Protein AF-A0A7H8NSQ1-F1 (afdb_monomer_lite)

pLDDT: mean 92.57, std 6.81, range [60.94, 98.75]

Structure (mmCIF, N/CA/C/O backbone):
data_AF-A0A7H8NSQ1-F1
#
_entry.id   AF-A0A7H8NSQ1-F1
#
loop_
_atom_site.group_PDB
_atom_site.id
_atom_site.type_symbol
_atom_site.label_atom_id
_atom_site.label_alt_id
_atom_site.label_comp_id
_atom_site.label_asym_id
_atom_site.label_entity_id
_atom_site.label_seq_id
_atom_site.pdbx_PDB_ins_code
_atom_site.Cartn_x
_atom_site.Cartn_y
_atom_site.Cartn_z
_atom_site.occupancy
_atom_site.B_iso_or_equiv
_atom_site.auth_seq_id
_atom_site.auth_comp_id
_atom_site.auth_asym_id
_atom_site.auth_atom_id
_atom_site.pdbx_PDB_model_num
ATOM 1 N N . MET A 1 1 ? 2.752 11.483 -9.327 1.00 84.69 1 MET A N 1
ATOM 2 C CA . MET A 1 1 ? 3.554 11.025 -10.481 1.00 84.69 1 MET A CA 1
ATOM 3 C C . MET A 1 1 ? 4.958 10.730 -9.983 1.00 84.69 1 MET A C 1
ATOM 5 O O . MET A 1 1 ? 5.323 11.263 -8.938 1.00 84.69 1 MET A O 1
ATOM 9 N N . LEU A 1 2 ? 5.707 9.867 -10.664 1.00 90.62 2 LEU A N 1
ATOM 10 C CA . LEU A 1 2 ? 7.106 9.587 -10.337 1.00 90.62 2 LEU A CA 1
ATOM 11 C C . LEU A 1 2 ? 8.001 10.311 -11.344 1.00 90.62 2 LEU A C 1
ATOM 13 O O . LEU A 1 2 ? 7.671 10.345 -12.525 1.00 90.62 2 LEU A O 1
ATOM 17 N N . ALA A 1 3 ? 9.097 10.896 -10.867 1.00 91.38 3 ALA A N 1
ATOM 18 C CA . ALA A 1 3 ? 10.137 11.473 -11.708 1.00 91.38 3 ALA A CA 1
ATOM 19 C C . ALA A 1 3 ? 11.453 10.739 -11.442 1.00 91.38 3 ALA A C 1
ATOM 21 O O . ALA A 1 3 ? 11.858 10.594 -10.285 1.00 91.38 3 ALA A O 1
ATOM 22 N N . VAL A 1 4 ? 12.105 10.282 -12.511 1.00 89.88 4 VAL A N 1
ATOM 23 C CA . VAL A 1 4 ? 13.457 9.723 -12.449 1.00 89.88 4 VAL A CA 1
ATOM 24 C C . VAL A 1 4 ? 14.415 10.786 -12.953 1.00 89.88 4 VAL A C 1
ATOM 26 O O . VAL A 1 4 ? 14.301 11.210 -14.098 1.00 89.88 4 VAL A O 1
ATOM 29 N N . ILE A 1 5 ? 15.329 11.229 -12.097 1.00 87.19 5 ILE A N 1
ATOM 30 C CA . ILE A 1 5 ? 16.271 12.304 -12.423 1.00 87.19 5 ILE A CA 1
ATOM 31 C C . ILE A 1 5 ? 17.716 11.821 -12.311 1.00 87.19 5 ILE A C 1
ATOM 33 O O . ILE A 1 5 ? 18.033 10.921 -11.524 1.00 87.19 5 ILE A O 1
ATOM 37 N N . GLY A 1 6 ? 18.597 12.429 -13.106 1.00 78.06 6 GLY A N 1
ATOM 38 C CA . GLY A 1 6 ? 20.040 12.345 -12.891 1.00 78.06 6 GLY A CA 1
ATOM 39 C C . GLY A 1 6 ? 20.462 13.183 -11.680 1.00 78.06 6 GLY A C 1
ATOM 40 O O . GLY A 1 6 ? 19.751 14.101 -11.277 1.00 78.06 6 GLY A O 1
ATOM 41 N N . GLU A 1 7 ? 21.638 12.903 -11.114 1.00 65.44 7 GLU A N 1
ATOM 42 C CA . GLU A 1 7 ? 22.126 13.539 -9.872 1.00 65.44 7 GLU A CA 1
ATOM 43 C C . GLU A 1 7 ? 22.221 15.077 -9.933 1.00 65.44 7 GLU A C 1
ATOM 45 O O . GLU A 1 7 ? 22.213 15.745 -8.898 1.00 65.44 7 GLU A O 1
ATOM 50 N N . ASN A 1 8 ? 22.260 15.650 -11.140 1.00 65.06 8 ASN A N 1
ATOM 51 C CA . ASN A 1 8 ? 22.426 17.085 -11.368 1.00 65.06 8 ASN A CA 1
ATOM 52 C C . ASN A 1 8 ? 21.135 17.827 -11.758 1.00 65.06 8 ASN A C 1
ATOM 54 O O . ASN A 1 8 ? 21.182 19.043 -11.939 1.00 65.06 8 ASN A O 1
ATOM 58 N N . ASP A 1 9 ? 19.991 17.146 -11.876 1.00 67.88 9 ASP A N 1
ATOM 59 C CA . ASP A 1 9 ? 18.758 17.759 -12.383 1.00 67.88 9 ASP A CA 1
ATOM 60 C C . ASP A 1 9 ? 17.817 18.170 -11.237 1.00 67.88 9 ASP A C 1
ATOM 62 O O . ASP A 1 9 ? 17.078 17.362 -10.680 1.00 67.88 9 ASP A O 1
ATOM 66 N N . ARG A 1 10 ? 17.886 19.441 -10.820 1.00 64.31 10 ARG A N 1
ATOM 67 C CA . ARG A 1 10 ? 17.192 19.950 -9.614 1.00 64.31 10 ARG A CA 1
ATOM 68 C C . ARG A 1 10 ? 15.884 20.691 -9.893 1.00 64.31 10 ARG A C 1
ATOM 70 O O . ARG A 1 10 ? 15.298 21.260 -8.977 1.00 64.31 10 ARG A O 1
ATOM 77 N N . ASN A 1 11 ? 15.415 20.699 -11.137 1.00 74.62 11 ASN A N 1
ATOM 78 C CA . ASN A 1 11 ? 14.276 21.531 -11.540 1.00 74.62 11 ASN A CA 1
ATOM 79 C C . ASN A 1 11 ? 12.899 20.881 -11.304 1.00 74.62 11 ASN A C 1
ATOM 81 O O . ASN A 1 11 ? 11.876 21.464 -11.663 1.00 74.62 11 ASN A O 1
ATOM 85 N N . VAL A 1 12 ? 12.840 19.694 -10.691 1.00 80.94 12 VAL A N 1
ATOM 86 C CA . VAL A 1 12 ? 11.584 18.985 -10.403 1.00 80.94 12 VAL A CA 1
ATOM 87 C C . VAL A 1 12 ? 11.167 19.204 -8.948 1.00 80.94 12 VAL A C 1
ATOM 89 O O . VAL A 1 12 ? 11.929 18.943 -8.024 1.00 80.94 12 VAL A O 1
ATOM 92 N N . SER A 1 13 ? 9.931 19.663 -8.736 1.00 80.62 13 SER A N 1
ATOM 93 C CA . SER A 1 13 ? 9.388 19.888 -7.392 1.00 80.62 13 SER A CA 1
ATOM 94 C C . SER A 1 13 ? 8.904 18.591 -6.735 1.00 80.62 13 SER A C 1
ATOM 96 O O . SER A 1 13 ? 8.033 17.899 -7.272 1.00 80.62 13 SER A O 1
ATOM 98 N N . GLU A 1 14 ? 9.380 18.332 -5.515 1.00 79.06 14 GLU A N 1
ATOM 99 C CA . GLU A 1 14 ? 8.921 17.234 -4.649 1.00 79.06 14 GLU A CA 1
ATOM 100 C C . GLU A 1 14 ? 7.441 17.350 -4.247 1.00 79.06 14 GLU A C 1
ATOM 102 O O . GLU A 1 14 ? 6.820 16.354 -3.880 1.00 79.06 14 GLU A O 1
ATOM 107 N N . MET A 1 15 ? 6.832 18.539 -4.362 1.00 77.25 15 MET A N 1
ATOM 108 C CA . MET A 1 15 ? 5.390 18.695 -4.122 1.00 77.25 15 MET A CA 1
ATOM 109 C C . MET A 1 15 ? 4.550 17.961 -5.175 1.00 77.25 15 MET A C 1
ATOM 111 O O . MET A 1 15 ? 3.448 17.497 -4.884 1.00 77.25 15 MET A O 1
ATOM 115 N N . ASN A 1 16 ? 5.070 17.851 -6.401 1.00 81.69 16 ASN A N 1
ATOM 116 C CA . ASN A 1 16 ? 4.338 17.314 -7.547 1.00 81.69 16 ASN A CA 1
ATOM 117 C C . ASN A 1 16 ? 4.751 15.874 -7.884 1.00 81.69 16 ASN A C 1
ATOM 119 O O . ASN A 1 16 ? 3.941 15.089 -8.398 1.00 81.69 16 ASN A O 1
ATOM 123 N N . PHE A 1 17 ? 6.001 15.514 -7.582 1.00 85.44 17 PHE A N 1
ATOM 124 C CA . PHE A 1 17 ? 6.593 14.242 -7.976 1.00 85.44 17 PHE A CA 1
ATOM 125 C C . PHE A 1 17 ? 7.249 13.522 -6.805 1.00 85.44 17 PHE A C 1
ATOM 127 O O . PHE A 1 17 ? 7.942 14.115 -5.988 1.00 85.44 17 PHE A O 1
ATOM 134 N N . SER A 1 18 ? 7.092 12.201 -6.781 1.00 86.69 18 SER A N 1
ATOM 135 C CA . SER A 1 18 ? 7.992 11.341 -6.021 1.00 86.69 18 SER A CA 1
ATOM 136 C C . SER A 1 18 ? 9.281 11.187 -6.827 1.00 86.69 18 SER A C 1
ATOM 138 O O . SER A 1 18 ? 9.255 10.606 -7.912 1.00 86.69 18 SER A O 1
ATOM 140 N N . ILE A 1 19 ? 10.379 11.747 -6.323 1.00 89.25 19 ILE A N 1
ATOM 141 C CA . ILE A 1 19 ? 11.653 11.843 -7.044 1.00 89.25 19 ILE A CA 1
ATOM 142 C C . ILE A 1 19 ? 12.554 10.654 -6.695 1.00 89.25 19 ILE A C 1
ATOM 144 O O . ILE A 1 19 ? 12.760 10.331 -5.522 1.00 89.25 19 ILE A O 1
ATOM 148 N N . TYR A 1 20 ? 13.090 9.993 -7.720 1.00 91.19 20 TYR A N 1
ATOM 149 C CA . TYR A 1 20 ? 13.991 8.849 -7.593 1.00 91.19 20 TYR A CA 1
ATOM 150 C C . TYR A 1 20 ? 15.221 9.031 -8.483 1.00 91.19 20 TYR A C 1
ATOM 152 O O . TYR A 1 20 ? 15.118 9.502 -9.612 1.00 91.19 20 TYR A O 1
ATOM 160 N N . SER A 1 21 ? 16.387 8.608 -7.994 1.00 90.81 21 SER A N 1
ATOM 161 C CA . SER A 1 21 ? 17.549 8.404 -8.859 1.00 90.81 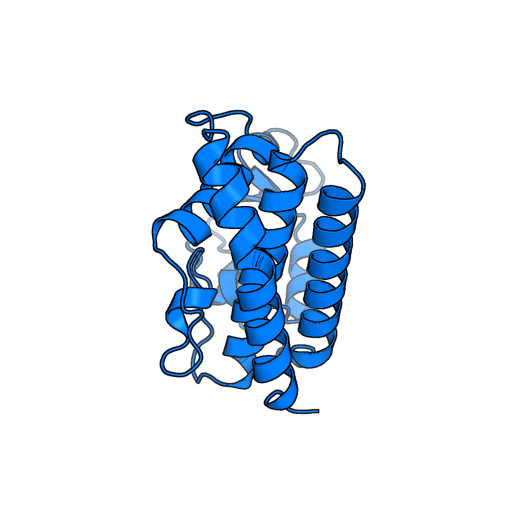21 SER A CA 1
ATOM 162 C C . SER A 1 21 ? 17.419 7.082 -9.614 1.00 90.81 21 SER A C 1
ATOM 164 O O . SER A 1 21 ? 16.743 6.151 -9.154 1.00 90.81 21 SER A O 1
ATOM 166 N N . GLN A 1 22 ? 18.112 6.966 -10.748 1.00 90.69 22 GLN A N 1
ATOM 167 C CA . GLN A 1 22 ? 18.174 5.703 -11.489 1.00 90.69 22 GLN A CA 1
ATOM 168 C C . GLN A 1 22 ? 18.736 4.559 -10.635 1.00 90.69 22 GLN A C 1
ATOM 170 O O . GLN A 1 22 ? 18.246 3.436 -10.716 1.00 90.69 22 GLN A O 1
ATOM 175 N N . ASP A 1 23 ? 19.719 4.826 -9.776 1.00 91.56 23 ASP A N 1
ATOM 176 C CA . ASP A 1 23 ? 20.315 3.788 -8.929 1.00 91.56 23 ASP A CA 1
ATOM 177 C C . ASP A 1 23 ? 19.354 3.287 -7.853 1.00 91.56 23 ASP A C 1
ATOM 179 O O . ASP A 1 23 ? 19.265 2.080 -7.613 1.00 91.56 23 ASP A O 1
ATOM 183 N N . LYS A 1 24 ? 18.558 4.187 -7.261 1.00 92.56 24 LYS A N 1
ATOM 184 C CA . LYS A 1 24 ? 17.497 3.796 -6.328 1.00 92.56 24 LYS A CA 1
ATOM 185 C C . LYS A 1 24 ? 16.437 2.950 -7.030 1.00 92.56 24 LYS A C 1
ATOM 187 O O . LYS A 1 24 ? 15.973 1.962 -6.466 1.00 92.56 24 LYS A O 1
ATOM 192 N N . LEU A 1 25 ? 16.084 3.307 -8.263 1.00 93.62 25 LEU A N 1
ATOM 193 C CA . LEU A 1 25 ? 15.139 2.543 -9.071 1.00 93.62 25 LEU A CA 1
ATOM 194 C C . LEU A 1 25 ? 15.681 1.147 -9.412 1.00 93.62 25 LEU A C 1
ATOM 196 O O . LEU A 1 25 ? 14.982 0.158 -9.213 1.00 93.62 25 LEU A O 1
ATOM 200 N N . LYS A 1 26 ? 16.951 1.044 -9.823 1.00 94.62 26 LYS A N 1
ATOM 201 C CA . LYS A 1 26 ? 17.637 -0.237 -10.065 1.00 94.62 26 LYS A CA 1
ATOM 202 C C . LYS A 1 26 ? 17.678 -1.107 -8.809 1.00 94.62 26 LYS A C 1
ATOM 204 O O . LYS A 1 26 ? 17.479 -2.314 -8.904 1.00 94.62 26 LYS A O 1
ATOM 209 N N . ALA A 1 27 ? 17.921 -0.522 -7.636 1.00 94.94 27 ALA A N 1
ATOM 210 C CA . ALA A 1 27 ? 17.896 -1.256 -6.371 1.00 94.94 27 ALA A CA 1
ATOM 211 C C . ALA A 1 27 ? 16.499 -1.827 -6.072 1.00 94.94 27 ALA A C 1
ATOM 213 O O . ALA A 1 27 ? 16.381 -3.006 -5.744 1.00 94.94 27 ALA A O 1
ATOM 214 N N . ILE A 1 28 ? 15.449 -1.025 -6.274 1.00 94.31 28 ILE A N 1
ATOM 215 C CA . ILE A 1 28 ? 14.046 -1.452 -6.153 1.00 94.31 28 ILE A CA 1
ATOM 216 C C . ILE A 1 28 ? 13.719 -2.579 -7.149 1.00 94.31 28 ILE A C 1
ATOM 218 O O . ILE A 1 28 ? 13.058 -3.548 -6.777 1.00 94.31 28 ILE A O 1
ATOM 222 N N . TRP A 1 29 ? 14.228 -2.501 -8.384 1.00 96.81 29 TRP A N 1
ATOM 223 C CA . TRP A 1 29 ? 14.068 -3.552 -9.400 1.00 96.81 29 TRP A CA 1
ATOM 224 C C . TRP A 1 29 ? 14.694 -4.876 -8.970 1.00 96.81 29 TRP A C 1
ATOM 226 O O . TRP A 1 29 ? 14.058 -5.923 -9.077 1.00 96.81 29 TRP A O 1
ATOM 236 N N . ARG A 1 30 ? 15.920 -4.827 -8.431 1.00 96.00 30 ARG A N 1
ATOM 237 C CA . ARG A 1 30 ? 16.623 -6.015 -7.923 1.00 96.00 30 ARG A CA 1
ATOM 238 C C . ARG A 1 30 ? 15.927 -6.629 -6.715 1.00 96.00 30 ARG A C 1
ATOM 240 O O . ARG A 1 30 ? 15.951 -7.848 -6.579 1.00 96.00 30 ARG A O 1
ATOM 247 N N . GLU A 1 31 ? 15.332 -5.809 -5.852 1.00 94.31 31 GLU A N 1
ATOM 248 C CA . GLU A 1 31 ? 14.534 -6.284 -4.718 1.00 94.31 31 GLU A CA 1
ATOM 249 C C . GLU A 1 31 ? 13.239 -6.962 -5.185 1.00 94.31 31 GLU A C 1
ATOM 251 O O . GLU A 1 31 ? 12.792 -7.927 -4.568 1.00 94.31 31 GLU A O 1
ATOM 256 N N . GLY A 1 32 ? 12.639 -6.477 -6.278 1.00 94.44 32 GLY A N 1
ATOM 257 C CA . GLY A 1 32 ? 11.402 -7.045 -6.804 1.00 94.44 32 GLY A CA 1
ATOM 258 C C . GLY A 1 32 ? 10.193 -6.759 -5.920 1.00 94.44 32 GLY A C 1
ATOM 259 O O . GLY A 1 32 ? 9.260 -7.554 -5.868 1.00 94.44 32 GLY A O 1
ATOM 260 N N . ASN A 1 33 ? 10.217 -5.660 -5.163 1.00 92.88 33 ASN A N 1
ATOM 261 C CA . ASN A 1 33 ? 9.134 -5.324 -4.245 1.00 92.88 33 ASN A CA 1
ATOM 262 C C . ASN A 1 33 ? 7.834 -4.955 -5.006 1.00 92.88 33 ASN A C 1
ATOM 264 O O . ASN A 1 33 ? 7.863 -4.695 -6.216 1.00 92.88 33 ASN A O 1
ATOM 268 N N . PRO A 1 34 ? 6.675 -4.879 -4.322 1.00 94.62 34 PRO A N 1
ATOM 269 C CA . PRO A 1 34 ? 5.404 -4.549 -4.964 1.00 94.62 34 PRO A CA 1
ATOM 270 C C . PRO A 1 34 ? 5.405 -3.231 -5.744 1.00 94.62 34 PRO A C 1
ATOM 272 O O . PRO A 1 34 ? 4.659 -3.089 -6.708 1.00 94.62 34 PRO A O 1
ATOM 275 N N . PHE A 1 35 ? 6.232 -2.260 -5.350 1.00 93.81 35 PHE A N 1
ATOM 276 C CA . PHE A 1 35 ? 6.335 -0.989 -6.058 1.00 93.81 35 PHE A CA 1
ATOM 277 C C . PHE A 1 35 ? 7.048 -1.137 -7.409 1.00 93.81 35 PHE A C 1
ATOM 279 O O . PHE A 1 35 ? 6.582 -0.560 -8.388 1.00 93.81 35 PHE A O 1
ATOM 286 N N . ALA A 1 36 ? 8.106 -1.952 -7.493 1.00 95.44 36 ALA A N 1
ATOM 287 C CA . ALA A 1 36 ? 8.776 -2.271 -8.756 1.00 95.44 36 ALA A CA 1
ATOM 288 C C . ALA A 1 36 ? 7.799 -2.906 -9.757 1.00 95.44 36 ALA A C 1
ATOM 290 O O . ALA A 1 36 ? 7.663 -2.453 -10.891 1.00 95.44 36 ALA A O 1
ATOM 291 N N . TRP A 1 37 ? 7.049 -3.908 -9.296 1.00 95.94 37 TRP A N 1
ATOM 292 C CA . TRP A 1 37 ? 6.039 -4.596 -10.100 1.00 95.94 37 TRP A CA 1
ATOM 293 C C . TRP A 1 37 ? 4.876 -3.692 -10.506 1.00 95.94 37 TRP A C 1
ATOM 295 O O . TRP A 1 37 ? 4.389 -3.801 -11.626 1.00 95.94 37 TRP A O 1
ATOM 305 N N . HIS A 1 38 ? 4.447 -2.777 -9.636 1.00 94.88 38 HIS A N 1
ATOM 306 C CA . HIS A 1 38 ? 3.434 -1.782 -9.986 1.00 94.88 38 HIS A CA 1
ATOM 307 C C . HIS A 1 38 ? 3.909 -0.877 -11.127 1.00 94.88 38 HIS A C 1
ATOM 309 O O . HIS A 1 38 ? 3.163 -0.646 -12.075 1.00 94.88 38 HIS A O 1
ATOM 315 N N . LEU A 1 39 ? 5.155 -0.395 -11.059 1.00 94.88 39 LEU A N 1
ATOM 316 C CA . LEU A 1 39 ? 5.729 0.417 -12.128 1.00 94.88 39 LEU A CA 1
ATOM 317 C C . LEU A 1 39 ? 5.819 -0.377 -13.435 1.00 94.88 39 LEU A C 1
ATOM 319 O O . LEU A 1 39 ? 5.332 0.095 -14.457 1.00 94.88 39 LEU A O 1
ATOM 323 N N . HIS A 1 40 ? 6.361 -1.591 -13.397 1.00 95.81 40 HIS A N 1
ATOM 324 C CA . HIS A 1 40 ? 6.493 -2.431 -14.586 1.00 95.81 40 HIS A CA 1
ATOM 325 C C . HIS A 1 40 ? 5.140 -2.761 -15.250 1.00 95.81 40 HIS A C 1
ATOM 327 O O . HIS A 1 40 ? 5.035 -2.746 -16.470 1.00 95.81 40 HIS A O 1
ATOM 333 N N . LEU A 1 41 ? 4.094 -3.040 -14.464 1.00 94.25 41 LEU A N 1
ATOM 334 C CA . LEU A 1 41 ? 2.813 -3.526 -14.993 1.00 94.25 41 LEU A CA 1
ATOM 335 C C . LEU A 1 41 ? 1.802 -2.429 -15.355 1.00 94.25 41 LEU A C 1
ATOM 337 O O . LEU A 1 41 ? 0.897 -2.693 -16.149 1.00 94.25 41 LEU A O 1
ATOM 341 N N . GLU A 1 42 ? 1.871 -1.256 -14.719 1.00 94.12 42 GLU A N 1
ATOM 342 C CA . GLU A 1 42 ? 0.814 -0.235 -14.819 1.00 94.12 42 GLU A CA 1
ATOM 343 C C . GLU A 1 42 ? 1.323 1.182 -15.104 1.00 94.12 42 GLU A C 1
ATOM 345 O O . GLU A 1 42 ? 0.505 2.075 -15.341 1.00 94.12 42 GLU A O 1
ATOM 350 N N . SER A 1 43 ? 2.638 1.434 -15.075 1.00 93.19 43 SER A N 1
ATOM 351 C CA . SER A 1 43 ? 3.142 2.769 -15.405 1.00 93.19 43 SER A CA 1
ATOM 352 C C . SER A 1 43 ? 3.159 3.020 -16.912 1.00 93.19 43 SER A C 1
ATOM 354 O O . SER A 1 43 ? 3.196 2.101 -17.724 1.00 93.19 43 SER A O 1
ATOM 356 N N . ALA A 1 44 ? 3.119 4.300 -17.271 1.00 93.12 44 ALA A N 1
ATOM 357 C CA . ALA A 1 44 ? 3.301 4.763 -18.634 1.00 93.12 44 ALA A CA 1
ATOM 358 C C . ALA A 1 44 ? 4.254 5.957 -18.615 1.00 93.12 44 ALA A C 1
ATOM 360 O O . ALA A 1 44 ? 4.110 6.856 -17.775 1.00 93.12 44 ALA A O 1
ATOM 361 N N . MET A 1 45 ? 5.213 5.981 -19.540 1.00 92.94 45 MET A N 1
ATOM 362 C CA . MET A 1 45 ? 6.087 7.131 -19.721 1.00 92.94 45 MET A CA 1
ATOM 363 C C . MET A 1 45 ? 5.279 8.322 -20.241 1.00 92.94 45 MET A C 1
ATOM 365 O O . MET A 1 45 ? 4.690 8.283 -21.318 1.00 92.94 45 MET A O 1
ATOM 369 N N . VAL A 1 46 ? 5.264 9.398 -19.455 1.00 92.69 46 VAL A N 1
ATOM 370 C CA . VAL A 1 46 ? 4.597 10.658 -19.821 1.00 92.69 46 VAL A CA 1
ATOM 371 C C . VAL A 1 46 ? 5.569 11.621 -20.504 1.00 92.69 46 VAL A C 1
ATOM 373 O O . VAL A 1 46 ? 5.165 12.406 -21.357 1.00 92.69 46 VAL A O 1
ATOM 376 N N . PHE A 1 47 ? 6.847 11.580 -20.121 1.00 91.44 47 PHE A N 1
ATOM 377 C CA . PHE A 1 47 ? 7.887 12.460 -20.640 1.00 91.44 47 PHE A CA 1
ATOM 378 C C . PHE A 1 47 ? 9.273 11.841 -20.441 1.00 91.44 47 PHE A C 1
ATOM 380 O O . PHE A 1 47 ? 9.522 11.191 -19.426 1.00 91.44 47 PHE A O 1
ATOM 387 N N . THR A 1 48 ? 10.173 12.116 -21.379 1.00 90.81 48 THR A N 1
ATOM 388 C CA . THR A 1 48 ? 11.612 11.867 -21.283 1.00 90.81 48 THR A CA 1
ATOM 389 C C . THR A 1 48 ? 12.344 12.907 -22.135 1.00 90.81 48 THR A C 1
ATOM 391 O O . THR A 1 48 ? 11.801 13.381 -23.136 1.00 90.81 48 THR A O 1
ATOM 394 N N . SER A 1 49 ? 13.550 13.304 -21.732 1.00 88.00 49 SER A N 1
ATOM 395 C CA . SER A 1 49 ? 14.348 14.305 -22.452 1.00 88.00 49 SER A CA 1
ATOM 396 C C . SER A 1 49 ? 15.114 13.725 -23.643 1.00 88.00 49 SER A C 1
ATOM 398 O O . SER A 1 49 ? 15.433 14.471 -24.566 1.00 88.00 49 SER A O 1
ATOM 400 N N . ASP A 1 50 ? 15.397 12.421 -23.640 1.00 88.75 50 ASP A N 1
ATOM 401 C CA . ASP A 1 50 ? 16.239 11.742 -24.635 1.00 88.75 50 ASP A CA 1
ATOM 402 C C . ASP A 1 50 ? 15.497 10.660 -25.442 1.00 88.75 50 ASP A C 1
ATOM 404 O O . ASP A 1 50 ? 16.079 10.031 -26.322 1.00 88.75 50 ASP A O 1
ATOM 408 N N . GLY A 1 51 ? 14.207 10.459 -25.169 1.00 88.25 51 GLY A N 1
ATOM 409 C CA . GLY A 1 51 ? 13.385 9.433 -25.816 1.00 88.25 51 GLY A CA 1
ATOM 410 C C . GLY A 1 51 ? 13.436 8.060 -25.138 1.00 88.25 51 GLY A C 1
ATOM 411 O O . GLY A 1 51 ? 12.682 7.175 -25.539 1.00 88.25 51 GLY A O 1
ATOM 412 N N . THR A 1 52 ? 14.258 7.876 -24.101 1.00 88.75 52 THR A N 1
ATOM 413 C CA . THR A 1 52 ? 14.404 6.597 -23.400 1.00 88.75 52 THR A CA 1
ATOM 414 C C . THR A 1 52 ? 13.322 6.416 -22.339 1.00 88.75 52 THR A C 1
ATOM 416 O O . THR A 1 52 ? 13.187 7.244 -21.434 1.00 88.75 52 THR A O 1
ATOM 419 N N . ASP A 1 53 ? 12.607 5.289 -22.397 1.00 91.94 53 ASP A N 1
ATOM 420 C CA . ASP A 1 53 ? 11.782 4.810 -21.287 1.00 91.94 53 ASP A CA 1
ATOM 421 C C . ASP A 1 53 ? 12.646 3.989 -20.325 1.00 91.94 53 ASP A C 1
ATOM 423 O O . ASP A 1 53 ? 13.000 2.836 -20.580 1.00 91.94 53 ASP A O 1
ATOM 427 N N . ILE A 1 54 ? 13.012 4.602 -19.199 1.00 91.25 54 ILE A N 1
ATOM 428 C CA . ILE A 1 54 ? 13.847 3.945 -18.194 1.00 91.25 54 ILE A CA 1
ATOM 429 C C . ILE A 1 54 ? 13.159 2.716 -17.589 1.00 91.25 54 ILE A C 1
ATOM 431 O O . ILE A 1 54 ? 13.847 1.753 -17.263 1.00 91.25 54 ILE A O 1
ATOM 435 N N . ILE A 1 55 ? 11.832 2.723 -17.444 1.00 93.94 55 ILE A N 1
ATOM 436 C CA . ILE A 1 55 ? 11.089 1.610 -16.845 1.00 93.94 55 ILE A CA 1
ATOM 437 C C . ILE A 1 55 ? 11.101 0.413 -17.790 1.00 93.94 55 ILE A C 1
ATOM 439 O O . ILE A 1 55 ? 11.416 -0.692 -17.352 1.00 93.94 55 ILE A O 1
ATOM 443 N N . ASP A 1 56 ? 10.844 0.647 -19.077 1.00 92.81 56 ASP A N 1
ATOM 444 C CA . ASP A 1 56 ? 10.914 -0.395 -20.106 1.00 92.81 56 ASP A CA 1
ATOM 445 C C . ASP A 1 56 ? 12.342 -0.953 -20.235 1.00 92.81 56 ASP A C 1
ATOM 447 O O . ASP A 1 56 ? 12.558 -2.165 -20.234 1.00 92.81 56 ASP A O 1
ATOM 451 N N . SER A 1 57 ? 13.351 -0.073 -20.205 1.00 93.19 57 SER A N 1
ATOM 452 C CA . SER A 1 57 ? 14.764 -0.466 -20.317 1.00 93.19 57 SER A CA 1
ATOM 453 C C . SER A 1 57 ? 15.270 -1.369 -19.182 1.00 93.19 57 SER A C 1
ATOM 455 O O . SER A 1 57 ? 16.261 -2.080 -19.356 1.00 93.19 57 SER A O 1
ATOM 457 N N . LEU A 1 58 ? 14.619 -1.342 -18.012 1.00 94.56 58 LEU A N 1
ATOM 458 C CA . LEU A 1 58 ? 14.984 -2.175 -16.863 1.00 94.56 58 LEU A CA 1
ATOM 459 C C . LEU A 1 58 ? 14.448 -3.609 -16.980 1.00 94.56 58 LEU A C 1
ATOM 461 O O . LEU A 1 58 ? 14.890 -4.476 -16.224 1.00 94.56 58 LEU A O 1
ATOM 465 N N . GLY A 1 59 ? 13.521 -3.864 -17.907 1.00 95.75 59 GLY A N 1
ATOM 466 C CA . GLY A 1 59 ? 12.847 -5.148 -18.053 1.00 95.75 59 GLY A CA 1
ATOM 467 C C . GLY A 1 59 ? 11.985 -5.504 -16.839 1.00 95.75 59 GLY A C 1
ATOM 468 O O . GLY A 1 59 ? 11.447 -4.638 -16.143 1.00 95.75 59 GLY A O 1
ATOM 469 N N . GLU A 1 60 ? 11.842 -6.801 -16.576 1.00 96.50 60 GLU A N 1
ATOM 470 C CA . GLU A 1 60 ? 11.036 -7.295 -15.458 1.00 96.50 60 GLU A CA 1
ATOM 471 C C . GLU A 1 60 ? 11.759 -7.125 -14.104 1.00 96.50 60 GLU A C 1
ATOM 473 O O . GLU A 1 60 ? 12.960 -7.400 -13.999 1.00 96.50 60 GLU A O 1
ATOM 478 N N . PRO A 1 61 ? 11.051 -6.710 -13.036 1.00 97.25 61 PRO A N 1
ATOM 479 C CA . PRO A 1 61 ? 11.585 -6.754 -11.679 1.00 97.25 61 PRO A CA 1
ATOM 480 C C . PRO A 1 61 ? 11.896 -8.184 -11.226 1.00 97.25 61 PRO A C 1
ATOM 482 O O . PRO A 1 61 ? 11.287 -9.152 -11.683 1.00 97.25 61 PRO A O 1
ATOM 485 N N . SER A 1 62 ? 12.781 -8.324 -10.237 1.00 96.56 62 SER A N 1
ATOM 486 C CA . SER A 1 62 ? 12.997 -9.613 -9.572 1.00 96.56 62 SER A CA 1
ATOM 487 C C . SER A 1 62 ? 11.689 -10.190 -9.018 1.00 96.56 62 SER A C 1
ATOM 489 O O . SER A 1 62 ? 10.766 -9.467 -8.627 1.00 96.56 62 SER A O 1
ATOM 491 N N . LYS A 1 63 ? 11.614 -11.520 -8.913 1.00 93.62 63 LYS A N 1
ATOM 492 C CA . LYS A 1 63 ? 10.459 -12.192 -8.308 1.00 93.62 63 LYS A CA 1
ATOM 493 C C . LYS A 1 63 ? 10.266 -11.735 -6.859 1.00 93.62 63 LYS A C 1
ATOM 495 O O . LYS A 1 63 ? 11.159 -11.893 -6.031 1.00 93.62 63 LYS A O 1
ATOM 500 N N . TYR A 1 64 ? 9.066 -11.254 -6.544 1.00 93.06 64 TYR A N 1
ATOM 501 C CA . TYR A 1 64 ? 8.693 -10.912 -5.177 1.00 93.06 64 TYR A CA 1
ATOM 502 C C . TYR A 1 64 ? 8.544 -12.174 -4.311 1.00 93.06 64 TYR A C 1
ATOM 504 O O . TYR A 1 64 ? 7.768 -13.069 -4.645 1.00 93.06 64 TYR A O 1
ATOM 512 N N . SER A 1 65 ? 9.270 -12.247 -3.192 1.00 90.06 65 SER A N 1
ATOM 513 C CA . SER A 1 65 ? 9.268 -13.408 -2.281 1.00 90.06 65 SER A CA 1
ATOM 514 C C . SER A 1 65 ? 9.016 -13.058 -0.811 1.00 90.06 65 SER A C 1
ATOM 516 O O . SER A 1 65 ? 9.072 -13.929 0.051 1.00 90.06 65 SER A O 1
ATOM 518 N N . ARG A 1 66 ? 8.747 -11.784 -0.499 1.00 91.62 66 ARG A N 1
ATOM 519 C CA . ARG A 1 66 ? 8.665 -11.280 0.884 1.00 91.62 66 ARG A CA 1
ATOM 520 C C . ARG A 1 66 ? 7.237 -11.040 1.373 1.00 91.62 66 ARG A C 1
ATOM 522 O O . ARG A 1 66 ? 7.059 -10.424 2.419 1.00 91.62 66 ARG A O 1
ATOM 529 N N . ALA A 1 67 ? 6.231 -11.562 0.664 1.00 93.12 67 ALA A N 1
ATOM 530 C CA . ALA A 1 67 ? 4.810 -11.332 0.949 1.00 93.12 67 ALA A CA 1
ATOM 531 C C . ALA A 1 67 ? 4.463 -11.524 2.429 1.00 93.12 67 ALA A C 1
ATOM 533 O O . ALA A 1 67 ? 3.859 -10.649 3.045 1.00 93.12 67 ALA A O 1
ATOM 534 N N . ARG A 1 68 ? 4.902 -12.638 3.026 1.00 94.25 68 ARG A N 1
ATOM 535 C CA . ARG A 1 68 ? 4.626 -12.943 4.433 1.00 94.25 68 ARG A CA 1
ATOM 536 C C . ARG A 1 68 ? 5.264 -11.934 5.393 1.00 94.25 68 ARG A C 1
ATOM 538 O O . ARG A 1 68 ? 4.585 -11.433 6.285 1.00 94.25 68 ARG A O 1
ATOM 545 N N . ALA A 1 69 ? 6.551 -11.645 5.206 1.00 95.00 69 ALA A N 1
ATOM 546 C CA . ALA A 1 69 ? 7.303 -10.728 6.059 1.00 95.00 69 ALA A CA 1
ATOM 547 C C . ALA A 1 69 ? 6.766 -9.291 5.965 1.00 95.00 69 ALA A C 1
ATOM 549 O O . ALA A 1 69 ? 6.590 -8.628 6.984 1.00 95.00 69 ALA A O 1
ATOM 550 N N . ASP A 1 70 ? 6.437 -8.828 4.761 1.00 95.81 70 ASP A N 1
ATOM 551 C CA . ASP A 1 70 ? 5.904 -7.480 4.563 1.00 95.81 70 ASP A CA 1
ATOM 552 C C . ASP A 1 70 ? 4.484 -7.351 5.126 1.00 95.81 70 ASP A C 1
ATOM 554 O O . ASP A 1 70 ? 4.159 -6.347 5.758 1.00 95.81 70 ASP A O 1
ATOM 558 N N . CYS A 1 71 ? 3.648 -8.385 4.986 1.00 97.25 71 CYS A N 1
ATOM 559 C CA . CYS A 1 71 ? 2.336 -8.421 5.628 1.00 97.25 71 CYS A CA 1
ATOM 560 C C . CYS A 1 71 ? 2.426 -8.334 7.161 1.00 97.25 71 CYS A C 1
ATOM 562 O O . CYS A 1 71 ? 1.605 -7.640 7.761 1.00 97.25 71 CYS A O 1
ATOM 564 N N . LEU A 1 72 ? 3.420 -8.971 7.793 1.00 97.50 72 LEU A N 1
ATOM 565 C CA . LEU A 1 72 ? 3.669 -8.820 9.233 1.00 97.50 72 LEU A CA 1
ATOM 566 C C . LEU A 1 72 ? 4.036 -7.374 9.591 1.00 97.50 72 LEU A C 1
ATOM 568 O O . LEU A 1 72 ? 3.418 -6.804 10.484 1.00 97.50 72 LEU A O 1
ATOM 572 N N . ASN A 1 73 ? 4.927 -6.736 8.827 1.00 97.88 73 ASN A N 1
ATOM 573 C CA . ASN A 1 73 ? 5.269 -5.324 9.039 1.00 97.88 73 ASN A CA 1
ATOM 574 C C . ASN A 1 73 ? 4.035 -4.406 8.938 1.00 97.88 73 ASN A C 1
ATOM 576 O O . ASN A 1 73 ? 3.906 -3.436 9.685 1.00 97.88 73 ASN A O 1
ATOM 580 N N . PHE A 1 74 ? 3.102 -4.696 8.023 1.00 98.44 74 PHE A N 1
ATOM 581 C CA . PHE A 1 74 ? 1.856 -3.932 7.921 1.00 98.44 74 PHE A CA 1
ATOM 582 C C . PHE A 1 74 ? 0.877 -4.221 9.059 1.00 98.44 74 PHE A C 1
ATOM 584 O O . PHE A 1 74 ? 0.144 -3.315 9.454 1.00 98.44 74 PHE A O 1
ATOM 591 N N . ILE A 1 75 ? 0.866 -5.435 9.612 1.00 98.62 75 ILE A N 1
ATOM 592 C CA . ILE A 1 75 ? 0.133 -5.730 10.849 1.00 98.62 75 ILE A CA 1
ATOM 593 C C . ILE A 1 75 ? 0.702 -4.900 12.005 1.00 98.62 75 ILE A C 1
ATOM 595 O O . ILE A 1 75 ? -0.068 -4.233 12.692 1.00 98.62 75 ILE A O 1
ATOM 599 N N . ASP A 1 76 ? 2.023 -4.856 12.167 1.00 98.56 76 ASP A N 1
ATOM 600 C CA . ASP A 1 76 ? 2.665 -4.081 13.235 1.00 98.56 76 ASP A CA 1
ATOM 601 C C . ASP A 1 76 ? 2.375 -2.579 13.097 1.00 98.56 76 ASP A C 1
ATOM 603 O O . ASP A 1 76 ? 2.074 -1.895 14.081 1.00 98.56 76 ASP A O 1
ATOM 607 N N . LEU A 1 77 ? 2.391 -2.060 11.863 1.00 98.62 77 LEU A N 1
ATOM 608 C CA . LEU A 1 77 ? 2.020 -0.677 11.563 1.00 98.62 77 LEU A CA 1
ATOM 609 C C . LEU A 1 77 ? 0.551 -0.386 11.913 1.00 98.62 77 LEU A C 1
ATOM 611 O O . LEU A 1 77 ? 0.243 0.660 12.489 1.00 98.62 77 LEU A O 1
ATOM 615 N N . PHE A 1 78 ? -0.354 -1.313 11.587 1.00 98.75 78 PHE A N 1
ATOM 616 C CA . PHE A 1 78 ? -1.771 -1.219 11.935 1.00 98.75 78 PHE A CA 1
ATOM 617 C C . PHE A 1 78 ? -1.979 -1.216 13.457 1.00 98.75 78 PHE A C 1
ATOM 619 O O . PHE A 1 78 ? -2.718 -0.379 13.987 1.00 98.75 78 PHE A O 1
ATOM 626 N N . ASP A 1 79 ? -1.331 -2.145 14.162 1.00 98.62 79 ASP A N 1
ATOM 627 C CA . ASP A 1 79 ? -1.472 -2.330 15.608 1.00 98.62 79 ASP A CA 1
ATOM 628 C C . ASP A 1 79 ? -0.886 -1.128 16.372 1.00 98.62 79 ASP A C 1
ATOM 630 O O . ASP A 1 79 ? -1.493 -0.641 17.333 1.00 98.62 79 ASP A O 1
ATOM 634 N N . SER A 1 80 ? 0.220 -0.561 15.880 1.00 98.50 80 SER A N 1
ATOM 635 C CA . SER A 1 80 ? 0.820 0.668 16.414 1.00 98.50 80 SER A CA 1
ATOM 636 C C . SER A 1 80 ? -0.124 1.868 16.293 1.00 98.50 80 SER A C 1
ATOM 638 O O . SER A 1 80 ? -0.410 2.526 17.293 1.00 98.50 80 SER A O 1
ATOM 640 N N . ALA A 1 81 ? -0.684 2.116 15.105 1.00 98.44 81 ALA A N 1
ATOM 641 C CA . ALA A 1 81 ? -1.624 3.220 14.890 1.00 98.44 81 ALA A CA 1
ATOM 642 C C . ALA A 1 81 ? -2.908 3.058 15.721 1.00 98.44 81 ALA A C 1
ATOM 644 O O . ALA A 1 81 ? -3.393 4.003 16.345 1.00 98.44 81 ALA A O 1
ATOM 645 N N . THR A 1 82 ? -3.438 1.835 15.805 1.00 98.44 82 THR A N 1
ATOM 646 C CA . THR A 1 82 ? -4.613 1.532 16.638 1.00 98.44 82 THR A CA 1
ATOM 647 C C . THR A 1 82 ? -4.330 1.781 18.122 1.00 98.44 82 THR A C 1
ATOM 649 O O . THR A 1 82 ? -5.196 2.284 18.840 1.00 98.44 82 THR A O 1
ATOM 652 N N . THR A 1 83 ? -3.121 1.466 18.589 1.00 98.44 83 THR A N 1
ATOM 653 C CA . THR A 1 83 ? -2.685 1.755 19.962 1.00 98.44 83 THR A CA 1
ATOM 654 C C . THR A 1 83 ? -2.617 3.260 20.209 1.00 98.44 83 THR A C 1
ATOM 656 O O . THR A 1 83 ? -3.191 3.731 21.191 1.00 98.44 83 THR A O 1
ATOM 659 N N . SER A 1 84 ? -2.025 4.034 19.296 1.00 98.31 84 SER A N 1
ATOM 660 C CA . SER A 1 84 ? -1.992 5.501 19.383 1.00 98.31 84 SER A CA 1
ATOM 661 C C . SER A 1 84 ? -3.391 6.116 19.476 1.00 98.31 84 SER A C 1
ATOM 663 O O . SER A 1 84 ? -3.615 7.010 20.290 1.00 98.31 84 SER A O 1
ATOM 665 N N . ILE A 1 85 ? -4.366 5.615 18.707 1.00 97.94 85 ILE A N 1
ATOM 666 C CA . ILE A 1 85 ? -5.768 6.065 18.797 1.00 97.94 85 ILE A CA 1
ATOM 667 C C . ILE A 1 85 ? -6.326 5.828 20.204 1.00 97.94 85 ILE A C 1
ATOM 669 O O . ILE A 1 85 ? -6.900 6.740 20.797 1.00 97.94 85 ILE A O 1
ATOM 673 N N . ARG A 1 86 ? -6.134 4.626 20.763 1.00 96.94 86 ARG A N 1
ATOM 674 C CA . ARG A 1 86 ? -6.632 4.269 22.106 1.00 96.94 86 ARG A CA 1
ATOM 675 C C . ARG A 1 86 ? -5.992 5.101 23.214 1.00 96.94 86 ARG A C 1
ATOM 677 O O . ARG A 1 86 ? -6.657 5.405 24.197 1.00 96.94 86 ARG A O 1
ATOM 684 N N . MET A 1 87 ? -4.728 5.472 23.040 1.00 97.50 87 MET A N 1
ATOM 685 C CA . MET A 1 87 ? -3.974 6.296 23.986 1.00 97.50 87 MET A CA 1
ATOM 686 C C . MET A 1 87 ? -4.264 7.800 23.856 1.00 97.50 87 MET A C 1
ATOM 688 O O . MET A 1 87 ? -3.692 8.587 24.605 1.00 97.50 87 MET A O 1
ATOM 692 N N . GLY A 1 88 ? -5.148 8.210 22.941 1.00 95.19 88 GLY A N 1
ATOM 693 C CA . GLY A 1 88 ? -5.500 9.617 22.746 1.00 95.19 88 GLY A CA 1
ATOM 694 C C . GLY A 1 88 ? -4.491 10.378 21.886 1.00 95.19 88 GLY A C 1
ATOM 695 O O . GLY A 1 88 ? -3.993 11.420 22.299 1.00 95.19 88 GLY A O 1
ATOM 696 N N . THR A 1 89 ? -4.185 9.856 20.694 1.00 96.12 89 THR A N 1
ATOM 697 C CA . THR A 1 89 ? -3.334 10.520 19.688 1.00 96.12 89 THR A CA 1
ATOM 698 C C . THR A 1 89 ? -3.685 12.000 19.476 1.00 96.12 89 THR A C 1
ATOM 700 O O . THR A 1 89 ? -4.852 12.398 19.482 1.00 96.12 89 THR A O 1
ATOM 703 N N . ASN A 1 90 ? -2.665 12.808 19.178 1.00 92.81 90 ASN A N 1
ATOM 704 C CA . ASN A 1 90 ? -2.827 14.216 18.810 1.00 92.81 90 ASN A CA 1
ATOM 705 C C . ASN A 1 90 ? -3.354 14.405 17.376 1.00 92.81 90 ASN A C 1
ATOM 707 O O . ASN A 1 90 ? -3.743 15.512 17.010 1.00 92.81 90 ASN A O 1
ATOM 711 N N . SER A 1 91 ? -3.351 13.356 16.542 1.00 93.75 91 SER A N 1
ATOM 712 C CA . SER A 1 91 ? -3.817 13.440 15.155 1.00 93.75 91 SER A CA 1
ATOM 713 C C . SER A 1 91 ? -4.522 12.163 14.710 1.00 93.75 91 SER A C 1
ATOM 715 O O . SER A 1 91 ? -3.925 11.247 14.148 1.00 93.75 91 SER A O 1
ATOM 717 N N . ILE A 1 92 ? -5.842 12.128 14.899 1.00 95.06 92 ILE A N 1
ATOM 718 C CA . ILE A 1 92 ? -6.671 10.995 14.468 1.00 95.06 92 ILE A CA 1
ATOM 719 C C . ILE A 1 92 ? -6.598 10.755 12.954 1.00 95.06 92 ILE A C 1
ATOM 721 O O . ILE A 1 92 ? -6.573 9.612 12.503 1.00 95.06 92 ILE A O 1
ATOM 725 N N . HIS A 1 93 ? -6.510 11.820 12.153 1.00 94.75 93 HIS A N 1
ATOM 726 C CA . HIS A 1 93 ? -6.394 11.700 10.700 1.00 94.75 93 HIS A CA 1
ATOM 727 C C . HIS A 1 93 ? -5.080 11.037 10.285 1.00 94.75 93 HIS A C 1
ATOM 729 O O . HIS A 1 93 ? -5.073 10.253 9.338 1.00 94.75 93 HIS A O 1
ATOM 735 N N . PHE A 1 94 ? -3.988 11.314 11.003 1.00 95.81 94 PHE A N 1
ATOM 736 C CA . PHE A 1 94 ? -2.713 10.652 10.759 1.00 95.81 94 PHE A CA 1
ATOM 737 C C . PHE A 1 94 ? -2.800 9.154 11.067 1.00 95.81 94 PHE A C 1
ATOM 739 O O . PHE A 1 94 ? -2.435 8.346 10.217 1.00 95.81 94 PHE A O 1
ATOM 746 N N . GLU A 1 95 ? -3.365 8.764 12.213 1.00 98.00 95 GLU A N 1
ATOM 747 C CA . GLU A 1 95 ? -3.472 7.339 12.559 1.00 98.00 95 GLU A CA 1
ATOM 748 C C . GLU A 1 95 ? -4.393 6.569 11.604 1.00 98.00 95 GLU A C 1
ATOM 750 O O . GLU A 1 95 ? -4.043 5.485 11.137 1.00 98.00 95 GLU A O 1
ATOM 755 N N . LEU A 1 96 ? -5.544 7.141 11.231 1.00 97.75 96 LEU A N 1
ATOM 756 C CA . LEU A 1 96 ? -6.443 6.525 10.247 1.00 97.75 96 LEU A CA 1
ATOM 757 C C . LEU A 1 96 ? -5.803 6.446 8.850 1.00 97.75 96 LEU A C 1
ATOM 759 O O . LEU A 1 96 ? -5.996 5.462 8.136 1.00 97.75 96 LEU A O 1
ATOM 763 N N . SER A 1 97 ? -4.993 7.440 8.474 1.00 97.56 97 SER A N 1
ATOM 764 C CA . SER A 1 97 ? -4.163 7.397 7.265 1.00 97.56 97 SER A CA 1
ATOM 765 C C . SER A 1 97 ? -3.138 6.258 7.320 1.00 97.56 97 SER A C 1
ATOM 767 O O . SER A 1 97 ? -2.939 5.553 6.329 1.00 97.56 97 SER A O 1
ATOM 769 N N . THR A 1 98 ? -2.500 6.039 8.468 1.00 98.31 98 THR A N 1
ATOM 770 C CA . THR A 1 98 ? -1.548 4.938 8.674 1.00 98.31 98 THR A CA 1
ATOM 771 C C . THR A 1 98 ? -2.238 3.579 8.576 1.00 98.31 98 THR A C 1
ATOM 773 O O . THR A 1 98 ? -1.755 2.692 7.871 1.00 98.31 98 THR A O 1
ATOM 776 N N . ILE A 1 99 ? -3.421 3.440 9.175 1.00 98.56 99 ILE A N 1
ATOM 777 C CA . ILE A 1 99 ? -4.267 2.246 9.059 1.00 98.56 99 ILE A CA 1
ATOM 778 C C . ILE A 1 99 ? -4.659 1.977 7.600 1.00 98.56 99 ILE A C 1
ATOM 780 O O . ILE A 1 99 ? -4.585 0.834 7.145 1.00 98.56 99 ILE A O 1
ATOM 784 N N . PHE A 1 100 ? -5.032 3.016 6.844 1.00 98.31 100 PHE A N 1
ATOM 785 C CA . PHE A 1 100 ? -5.310 2.897 5.412 1.00 98.31 100 PHE A CA 1
ATOM 786 C C . PHE A 1 100 ? -4.109 2.321 4.650 1.00 98.31 100 PHE A C 1
ATOM 788 O O . PHE A 1 100 ? -4.261 1.371 3.879 1.00 98.31 100 PHE A O 1
ATOM 795 N N . ILE A 1 101 ? -2.914 2.882 4.876 1.00 97.75 101 ILE A N 1
ATOM 796 C CA . ILE A 1 101 ? -1.668 2.446 4.229 1.00 97.75 101 ILE A CA 1
ATOM 797 C C . ILE A 1 101 ? -1.374 0.984 4.572 1.00 97.75 101 ILE A C 1
ATOM 799 O O . ILE A 1 101 ? -1.109 0.194 3.665 1.00 97.75 101 ILE A O 1
ATOM 803 N N . ALA A 1 102 ? -1.457 0.628 5.854 1.00 98.56 102 ALA A N 1
ATOM 804 C CA . ALA A 1 102 ? -1.222 -0.723 6.340 1.00 98.56 102 ALA A CA 1
ATOM 805 C C . ALA A 1 102 ? -2.170 -1.732 5.677 1.00 98.56 102 ALA A C 1
ATOM 807 O O . ALA A 1 102 ? -1.717 -2.682 5.042 1.00 98.56 102 ALA A O 1
ATOM 808 N N . ALA A 1 103 ? -3.483 -1.491 5.738 1.00 98.38 103 ALA A N 1
ATOM 809 C CA . ALA A 1 103 ? -4.478 -2.393 5.163 1.00 98.38 103 ALA A CA 1
ATOM 810 C C . ALA A 1 103 ? -4.330 -2.522 3.639 1.00 98.38 103 ALA A C 1
ATOM 812 O O . ALA A 1 103 ? -4.389 -3.629 3.100 1.00 98.38 103 ALA A O 1
ATOM 813 N N . ARG A 1 104 ? -4.110 -1.405 2.931 1.00 98.00 104 ARG A N 1
ATOM 814 C CA . ARG A 1 104 ? -3.922 -1.407 1.475 1.00 98.00 104 ARG A CA 1
ATOM 815 C C . ARG A 1 104 ? -2.686 -2.203 1.074 1.00 98.00 104 ARG A C 1
ATOM 817 O O . ARG A 1 104 ? -2.783 -3.063 0.204 1.00 98.00 104 ARG A O 1
ATOM 824 N N . ASN A 1 105 ? -1.536 -1.906 1.670 1.00 97.75 105 ASN A N 1
ATOM 825 C CA . ASN A 1 105 ? -0.291 -2.545 1.264 1.00 97.75 105 ASN A CA 1
ATOM 826 C C . ASN A 1 105 ? -0.256 -4.021 1.679 1.00 97.75 105 ASN A C 1
ATOM 828 O O . ASN A 1 105 ? 0.228 -4.841 0.906 1.00 97.75 105 ASN A O 1
ATOM 832 N N . PHE A 1 106 ? -0.880 -4.377 2.805 1.00 98.00 106 PHE A N 1
ATOM 833 C CA . PHE A 1 106 ? -1.144 -5.770 3.160 1.00 98.00 106 PHE A CA 1
ATOM 834 C C . PHE A 1 106 ? -1.927 -6.496 2.055 1.00 98.00 106 PHE A C 1
ATOM 836 O O . PHE A 1 106 ? -1.516 -7.564 1.608 1.00 98.00 106 PHE A O 1
ATOM 843 N N . ALA A 1 107 ? -3.028 -5.912 1.563 1.00 97.62 107 ALA A N 1
ATOM 844 C CA . ALA A 1 107 ? -3.814 -6.515 0.482 1.00 97.62 107 ALA A CA 1
ATOM 845 C C . ALA A 1 107 ? -3.011 -6.673 -0.817 1.00 97.62 107 ALA A C 1
ATOM 847 O O . ALA A 1 107 ? -3.147 -7.690 -1.496 1.00 97.62 107 ALA A O 1
ATOM 848 N N . ILE A 1 108 ? -2.162 -5.692 -1.148 1.00 96.94 108 ILE A N 1
ATOM 849 C CA . ILE A 1 108 ? -1.261 -5.767 -2.304 1.00 96.94 108 ILE A CA 1
ATOM 850 C C . ILE A 1 108 ? -0.317 -6.961 -2.137 1.00 96.94 108 ILE A C 1
ATOM 852 O O . ILE A 1 108 ? -0.327 -7.849 -2.987 1.00 96.94 108 ILE A O 1
ATOM 856 N N . CYS A 1 109 ? 0.435 -7.032 -1.035 1.00 95.75 109 CYS A N 1
ATOM 857 C CA . CYS A 1 109 ? 1.364 -8.130 -0.751 1.00 95.75 109 CYS A CA 1
ATOM 858 C C . CYS A 1 109 ? 0.667 -9.495 -0.766 1.00 95.75 109 CYS A C 1
ATOM 860 O O . CYS A 1 109 ? 1.165 -10.435 -1.379 1.00 95.75 109 CYS A O 1
ATOM 862 N N . TYR A 1 110 ? -0.525 -9.589 -0.175 1.00 95.88 110 TYR A N 1
ATOM 863 C CA . TYR A 1 110 ? -1.333 -10.803 -0.215 1.00 95.88 110 TYR A CA 1
ATOM 864 C C . TYR A 1 110 ? -1.726 -11.202 -1.645 1.00 95.88 110 TYR A C 1
ATOM 866 O O . TYR A 1 110 ? -1.676 -12.378 -2.006 1.00 95.88 110 TYR A O 1
ATOM 874 N N . SER A 1 111 ? -2.093 -10.230 -2.485 1.00 95.19 111 SER A N 1
ATOM 875 C CA . SER A 1 111 ? -2.480 -10.502 -3.870 1.00 95.19 111 SER A CA 1
ATOM 876 C C . SER A 1 111 ? -1.333 -11.061 -4.714 1.00 95.19 111 SER A C 1
ATOM 878 O O . SER A 1 111 ? -1.600 -11.885 -5.581 1.00 95.19 111 SER A O 1
ATOM 880 N N . PHE A 1 112 ? -0.076 -10.701 -4.431 1.00 92.44 112 PHE A N 1
ATOM 881 C CA . PHE A 1 112 ? 1.078 -11.305 -5.109 1.00 92.44 112 PHE A CA 1
ATOM 882 C C . PHE A 1 112 ? 1.206 -12.803 -4.848 1.00 92.44 112 PHE A C 1
ATOM 884 O O . PHE A 1 112 ? 1.597 -13.548 -5.738 1.00 92.44 112 PHE A O 1
ATOM 891 N N . ASP A 1 113 ? 0.903 -13.237 -3.627 1.00 87.56 113 ASP A N 1
ATOM 892 C CA . ASP A 1 113 ? 1.042 -14.638 -3.234 1.00 87.56 113 ASP A CA 1
ATOM 893 C C . ASP A 1 113 ? -0.119 -15.495 -3.765 1.00 87.56 113 ASP A C 1
ATOM 895 O O . ASP A 1 113 ? 0.065 -16.660 -4.112 1.00 87.56 113 ASP A O 1
ATOM 899 N N . LYS A 1 114 ? -1.332 -14.924 -3.831 1.00 87.25 114 LYS A N 1
ATOM 900 C CA . LYS A 1 114 ? -2.574 -15.686 -4.070 1.00 87.25 114 LYS A CA 1
ATOM 901 C C . LYS A 1 114 ? -3.270 -15.444 -5.400 1.00 87.25 114 LYS A C 1
ATOM 903 O O . LYS A 1 114 ? -4.210 -16.172 -5.721 1.00 87.25 114 LYS A O 1
ATOM 908 N N . LYS A 1 115 ? -2.881 -14.431 -6.169 1.00 82.06 115 LYS A N 1
ATOM 909 C CA . LYS A 1 115 ? -3.485 -14.133 -7.473 1.00 82.06 115 LYS A CA 1
ATOM 910 C C . LYS A 1 115 ? -2.454 -14.319 -8.574 1.00 82.06 115 LYS A C 1
ATOM 912 O O . LYS A 1 115 ? -1.268 -14.092 -8.382 1.00 82.06 115 LYS A O 1
ATOM 917 N N . SER A 1 116 ? -2.938 -14.659 -9.765 1.00 78.81 116 SER A N 1
ATOM 918 C CA . SER A 1 116 ? -2.121 -14.645 -10.982 1.00 78.81 116 SER A CA 1
ATOM 919 C C . SER A 1 116 ? -1.648 -13.237 -11.355 1.00 78.81 116 SER A C 1
ATOM 921 O O . SER A 1 116 ? -0.618 -13.094 -12.005 1.00 78.81 116 SER A O 1
ATOM 923 N N . ARG A 1 117 ? -2.392 -12.200 -10.942 1.00 85.38 117 ARG A N 1
ATOM 924 C CA . ARG A 1 117 ? -2.033 -10.792 -11.122 1.00 85.38 117 ARG A CA 1
ATOM 925 C C . ARG A 1 117 ? -2.247 -10.011 -9.816 1.00 85.38 117 ARG A C 1
ATOM 927 O O . ARG A 1 117 ? -3.340 -10.102 -9.248 1.00 85.38 117 ARG A O 1
ATOM 934 N N . PRO A 1 118 ? -1.250 -9.240 -9.351 1.00 92.12 118 PRO A N 1
ATOM 935 C CA . PRO A 1 118 ? -1.381 -8.408 -8.158 1.00 92.12 118 PRO A CA 1
ATOM 936 C C . PRO A 1 118 ? -2.394 -7.270 -8.351 1.00 92.12 118 PRO A C 1
ATOM 938 O O . PRO A 1 118 ? -2.644 -6.816 -9.468 1.00 92.12 118 PRO A O 1
ATOM 941 N N . VAL A 1 119 ? -2.981 -6.797 -7.248 1.00 95.19 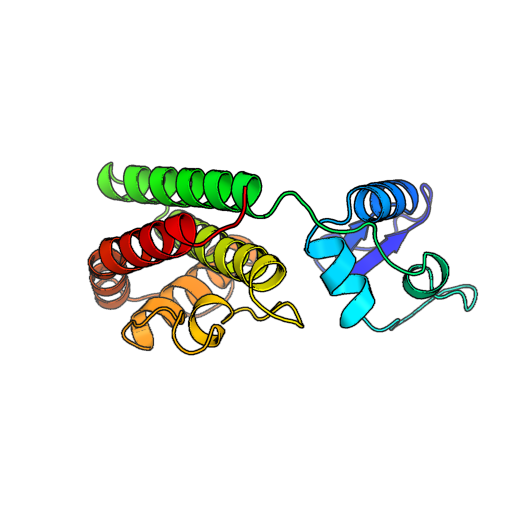119 VAL A N 1
ATOM 942 C CA . VAL A 1 119 ? -4.011 -5.745 -7.229 1.00 95.19 119 VAL A CA 1
ATOM 943 C C . VAL A 1 119 ? -3.441 -4.468 -6.611 1.00 95.19 119 VAL A C 1
ATOM 945 O O . VAL A 1 119 ? -3.435 -4.334 -5.393 1.00 95.19 119 VAL A O 1
ATOM 948 N N . PHE A 1 120 ? -3.020 -3.490 -7.423 1.00 94.25 120 PHE A N 1
ATOM 949 C CA . PHE A 1 120 ? -2.382 -2.245 -6.943 1.00 94.25 120 PHE A CA 1
ATOM 950 C C . PHE A 1 120 ? -3.351 -1.107 -6.569 1.00 94.25 120 PHE A C 1
ATOM 952 O O . PHE A 1 120 ? -2.938 -0.002 -6.197 1.00 94.25 120 PHE A O 1
ATOM 959 N N . SER A 1 121 ? -4.658 -1.369 -6.611 1.00 94.19 121 SER A N 1
ATOM 960 C CA . SER A 1 121 ? -5.700 -0.374 -6.346 1.00 94.19 121 SER A CA 1
ATOM 961 C C . SER A 1 121 ? -5.606 0.250 -4.945 1.00 94.19 121 SER A C 1
ATOM 963 O O . SER A 1 121 ? -5.176 -0.365 -3.968 1.00 94.19 121 SER A O 1
ATOM 965 N N . ARG A 1 122 ? -6.083 1.492 -4.805 1.00 93.88 122 ARG A N 1
ATOM 966 C CA . ARG A 1 122 ? -6.366 2.089 -3.484 1.00 93.88 122 ARG A CA 1
ATOM 967 C C . ARG A 1 122 ? -7.419 1.302 -2.709 1.00 93.88 122 ARG A C 1
ATOM 969 O O . ARG A 1 122 ? -7.374 1.272 -1.490 1.00 93.88 122 ARG A O 1
ATOM 976 N N . GLN A 1 123 ? -8.303 0.617 -3.427 1.00 95.88 123 GLN A N 1
ATOM 977 C CA . GLN A 1 123 ? -9.339 -0.248 -2.876 1.00 95.88 123 GLN A CA 1
ATOM 978 C C . GLN A 1 123 ? -8.894 -1.717 -2.819 1.00 95.88 123 GLN A C 1
ATOM 980 O O . GLN A 1 123 ? -9.745 -2.595 -2.728 1.00 95.88 123 GLN A O 1
ATOM 985 N N . ALA A 1 124 ? -7.587 -2.013 -2.881 1.00 96.75 124 ALA A N 1
ATOM 986 C CA . ALA A 1 124 ? -7.075 -3.387 -2.890 1.00 96.75 124 ALA A CA 1
ATOM 987 C C . ALA A 1 124 ? -7.704 -4.300 -1.815 1.00 96.75 124 ALA A C 1
ATOM 989 O O . ALA A 1 124 ? -8.102 -5.406 -2.179 1.00 96.75 124 ALA A O 1
ATOM 990 N N . PRO A 1 125 ? -7.920 -3.866 -0.552 1.00 97.38 125 PRO A N 1
ATOM 991 C CA . PRO A 1 125 ? -8.585 -4.703 0.452 1.00 97.38 125 PRO A CA 1
ATOM 992 C C . PRO A 1 125 ? -9.995 -5.154 0.064 1.00 97.38 125 PRO A C 1
ATOM 994 O O . PRO A 1 125 ? -10.422 -6.226 0.475 1.00 97.38 125 PRO A O 1
ATOM 997 N N . LEU A 1 126 ? -10.714 -4.370 -0.741 1.00 96.81 126 LEU A N 1
ATOM 998 C CA . LEU A 1 126 ? -12.079 -4.660 -1.187 1.00 96.81 126 LEU A CA 1
ATOM 999 C C . LEU A 1 126 ? -12.118 -5.521 -2.464 1.00 96.81 126 LEU A C 1
ATOM 1001 O O . LEU A 1 126 ? -13.181 -6.011 -2.842 1.00 96.81 126 LEU A O 1
ATOM 1005 N N . LEU A 1 127 ? -10.974 -5.737 -3.123 1.00 95.75 127 LEU A N 1
ATOM 1006 C CA . LEU A 1 127 ? -10.865 -6.318 -4.468 1.00 95.75 127 LEU A CA 1
ATOM 1007 C C . LEU A 1 127 ? -10.136 -7.676 -4.493 1.00 95.75 127 LEU A C 1
ATOM 1009 O O . LEU A 1 127 ? -9.555 -8.062 -5.506 1.00 95.75 127 LEU A O 1
ATOM 1013 N N . LEU A 1 128 ? -10.170 -8.430 -3.391 1.00 95.44 128 LEU A N 1
ATOM 1014 C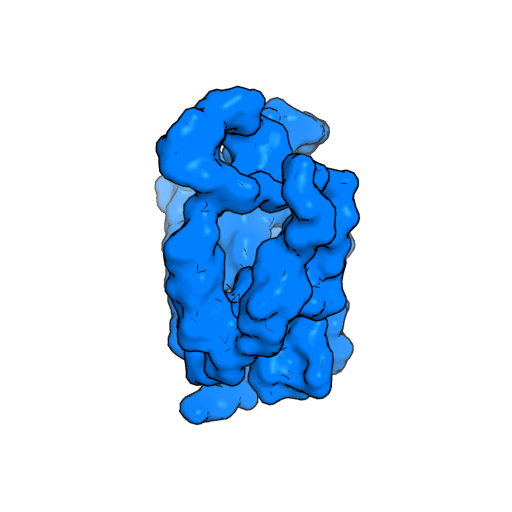 CA . LEU A 1 128 ? -9.532 -9.749 -3.287 1.00 95.44 128 LEU A CA 1
ATOM 1015 C C . LEU A 1 128 ? -10.476 -10.930 -3.599 1.00 95.44 128 LEU A C 1
ATOM 1017 O O . LEU A 1 128 ? -10.036 -12.083 -3.604 1.00 95.44 128 LEU A O 1
ATOM 1021 N N . GLY A 1 129 ? -11.745 -10.677 -3.932 1.00 93.38 129 GLY A N 1
ATOM 1022 C CA . GLY A 1 129 ? -12.758 -11.706 -4.202 1.00 93.38 129 GLY A CA 1
ATOM 1023 C C . GLY A 1 129 ? -13.328 -12.272 -2.901 1.00 93.38 129 GLY A C 1
ATOM 1024 O O . GLY A 1 129 ? -13.729 -11.511 -2.027 1.00 93.38 129 GLY A O 1
ATOM 1025 N N . GLU A 1 130 ? -13.313 -13.596 -2.723 1.00 93.69 130 GLU A N 1
ATOM 1026 C CA . GLU A 1 130 ? -13.749 -14.243 -1.467 1.00 93.69 130 GLU A CA 1
ATOM 1027 C C . GLU A 1 130 ? -12.957 -13.766 -0.233 1.00 93.69 130 GLU A C 1
ATOM 1029 O O . GLU A 1 130 ? -13.455 -13.768 0.892 1.00 93.69 130 GLU A O 1
ATOM 1034 N N . HIS A 1 131 ? -11.729 -13.291 -0.453 1.00 95.94 131 HIS A N 1
ATOM 1035 C CA . HIS A 1 131 ? -10.850 -12.742 0.578 1.00 95.94 131 HIS A CA 1
ATOM 1036 C C . HIS A 1 131 ? -11.029 -11.234 0.806 1.00 95.94 131 HIS A C 1
ATOM 1038 O O . HIS A 1 131 ? -10.286 -10.648 1.596 1.00 95.94 131 HIS A O 1
ATOM 1044 N N . SER A 1 132 ? -11.979 -10.584 0.126 1.00 96.94 132 SER A N 1
ATOM 1045 C CA . SER A 1 132 ? -12.213 -9.149 0.280 1.00 96.94 132 SER A CA 1
ATOM 1046 C C . SER A 1 132 ? -12.620 -8.788 1.708 1.00 96.94 132 SER A C 1
ATOM 1048 O O . SER A 1 132 ? -13.424 -9.462 2.361 1.00 96.94 132 SER A O 1
ATOM 1050 N N . LEU A 1 133 ? -12.078 -7.671 2.179 1.00 97.62 133 LEU A N 1
ATOM 1051 C CA . LEU A 1 133 ? -12.513 -6.996 3.386 1.00 97.62 133 LEU A CA 1
ATOM 1052 C C . LEU A 1 133 ? -13.969 -6.552 3.212 1.00 97.62 133 LEU A C 1
ATOM 1054 O O . LEU A 1 133 ? -14.323 -5.900 2.231 1.00 97.62 133 LEU A O 1
ATOM 1058 N N . ARG A 1 134 ? -14.813 -6.901 4.185 1.00 96.19 134 ARG A N 1
ATOM 1059 C CA . ARG A 1 134 ? -16.220 -6.499 4.225 1.00 96.19 134 ARG A CA 1
ATOM 1060 C C . ARG A 1 134 ? -16.403 -5.468 5.328 1.00 96.19 134 ARG A C 1
ATOM 1062 O O . ARG A 1 134 ? -16.302 -5.797 6.507 1.00 96.19 134 ARG A O 1
ATOM 1069 N N . LEU A 1 135 ? -16.661 -4.231 4.925 1.00 93.19 135 LEU A N 1
ATOM 1070 C CA . LEU A 1 135 ? -16.936 -3.096 5.800 1.00 93.19 135 LEU A CA 1
ATOM 1071 C C . LEU A 1 135 ? -18.103 -2.279 5.242 1.00 93.19 135 LEU A C 1
ATOM 1073 O O . LEU A 1 135 ? -18.373 -2.354 4.039 1.00 93.19 135 LEU A O 1
ATOM 1077 N N . PRO A 1 136 ? -18.760 -1.456 6.076 1.00 93.50 136 PRO A N 1
ATOM 1078 C CA . PRO A 1 136 ? -19.612 -0.391 5.574 1.00 93.50 136 PRO A CA 1
ATOM 1079 C C . PRO A 1 136 ? -18.839 0.489 4.567 1.00 93.50 136 PRO A C 1
ATOM 1081 O O . PRO A 1 136 ? -17.678 0.829 4.829 1.00 93.50 136 PRO A O 1
ATOM 1084 N N . PRO A 1 137 ? -19.448 0.900 3.436 1.00 87.19 137 PRO A N 1
ATOM 1085 C CA . PRO A 1 137 ? -18.774 1.729 2.426 1.00 87.19 137 PRO A CA 1
ATOM 1086 C C . PRO A 1 137 ? -18.190 3.035 2.987 1.00 87.19 137 PRO A C 1
ATOM 1088 O O . PRO A 1 137 ? -17.160 3.534 2.527 1.00 87.19 137 PRO A O 1
ATOM 1091 N N . THR A 1 138 ? -18.823 3.580 4.023 1.00 91.69 138 THR A N 1
ATOM 1092 C CA . THR A 1 138 ? -18.395 4.796 4.720 1.00 91.69 138 THR A CA 1
ATOM 1093 C C . THR A 1 138 ? -17.100 4.606 5.505 1.00 91.69 138 THR A C 1
ATOM 1095 O O . THR A 1 138 ? -16.301 5.534 5.589 1.00 91.69 138 THR A O 1
ATOM 1098 N N . SER A 1 139 ? -16.845 3.417 6.050 1.00 94.62 139 SER A N 1
ATOM 1099 C CA . SER A 1 139 ? -15.700 3.186 6.938 1.00 94.62 139 SER A CA 1
ATOM 1100 C C . SER A 1 139 ? -14.393 3.144 6.155 1.00 94.62 139 SER A C 1
ATOM 1102 O O . SER A 1 139 ? -13.444 3.857 6.476 1.00 94.62 139 SER A O 1
ATOM 1104 N N . TYR A 1 140 ? -14.348 2.384 5.055 1.00 94.94 140 TYR A N 1
ATOM 1105 C CA . TYR A 1 140 ? -13.137 2.329 4.231 1.00 94.94 140 TYR A CA 1
ATOM 1106 C C . TYR A 1 140 ? -12.890 3.644 3.472 1.00 94.94 140 TYR A C 1
ATOM 1108 O O . TYR A 1 140 ? -11.750 4.097 3.376 1.00 94.94 140 TYR A O 1
ATOM 1116 N N . SER A 1 141 ? -13.949 4.315 3.002 1.00 94.62 141 SER A N 1
ATOM 1117 C CA . SER A 1 141 ? -13.807 5.637 2.372 1.00 94.62 141 SER A CA 1
ATOM 1118 C C . SER A 1 141 ? -13.339 6.715 3.359 1.00 94.62 141 SER A C 1
ATOM 1120 O O . SER A 1 141 ? -12.589 7.610 2.974 1.00 94.62 141 SER A O 1
ATOM 1122 N N . THR A 1 142 ? -13.687 6.608 4.645 1.00 96.56 142 THR A N 1
ATOM 1123 C CA . THR A 1 142 ? -13.162 7.491 5.700 1.00 96.56 142 THR A CA 1
ATOM 1124 C C . THR A 1 142 ? -11.653 7.320 5.891 1.00 96.56 142 THR A C 1
ATOM 1126 O O . THR A 1 142 ? -10.936 8.318 5.982 1.00 96.56 142 THR A O 1
ATOM 1129 N N . LEU A 1 143 ? -11.147 6.082 5.878 1.00 97.06 143 LEU A N 1
ATOM 1130 C CA . LEU A 1 143 ? -9.705 5.799 5.920 1.00 97.06 143 LEU A CA 1
ATOM 1131 C C . LEU A 1 143 ? -8.970 6.415 4.716 1.00 97.06 143 LEU A C 1
ATOM 1133 O O . LEU A 1 143 ? -7.927 7.054 4.872 1.00 97.06 143 LEU A O 1
ATOM 1137 N N . GLU A 1 144 ? -9.538 6.287 3.515 1.00 94.94 144 GLU A N 1
ATOM 1138 C CA . GLU A 1 144 ? -8.976 6.895 2.305 1.00 94.94 144 GLU A CA 1
ATOM 1139 C C . GLU A 1 144 ? -8.964 8.432 2.381 1.00 94.94 144 GLU A C 1
ATOM 1141 O O . GLU A 1 144 ? -7.949 9.064 2.079 1.00 94.94 144 GLU A O 1
ATOM 1146 N N . ARG A 1 145 ? -10.057 9.054 2.841 1.00 95.19 145 ARG A N 1
ATOM 1147 C CA . ARG A 1 145 ? -10.132 10.511 3.042 1.00 95.19 145 ARG A CA 1
ATOM 1148 C C . ARG A 1 145 ? -9.104 10.997 4.061 1.00 95.19 145 ARG A C 1
ATOM 1150 O O . ARG A 1 145 ? -8.432 11.998 3.811 1.00 95.19 145 ARG A O 1
ATOM 1157 N N . ALA A 1 146 ? -8.920 10.265 5.162 1.00 95.75 146 ALA A N 1
ATOM 1158 C CA . ALA A 1 146 ? -7.908 10.580 6.166 1.00 95.75 146 ALA A CA 1
ATOM 1159 C C . ALA A 1 146 ? -6.497 10.594 5.555 1.00 95.75 146 ALA A C 1
ATOM 1161 O O . ALA A 1 146 ? -5.707 11.489 5.850 1.00 95.75 146 ALA A O 1
ATOM 1162 N N . ARG A 1 147 ? -6.203 9.676 4.623 1.00 94.38 147 ARG A N 1
ATOM 1163 C CA . ARG A 1 147 ? -4.929 9.643 3.887 1.00 94.38 147 ARG A CA 1
ATOM 1164 C C . ARG A 1 147 ? -4.709 10.865 2.997 1.00 94.38 147 ARG A C 1
ATOM 1166 O O . ARG A 1 147 ? -3.564 11.308 2.850 1.00 94.38 147 ARG A O 1
ATOM 1173 N N . ILE A 1 148 ? -5.759 11.401 2.378 1.00 90.88 148 ILE A N 1
ATOM 1174 C CA . ILE A 1 148 ? -5.656 12.620 1.563 1.00 90.88 148 ILE A CA 1
ATOM 1175 C C . ILE A 1 148 ? -5.372 13.818 2.478 1.00 90.88 148 ILE A C 1
ATOM 1177 O O . ILE A 1 148 ? -4.369 14.505 2.268 1.00 90.88 148 ILE A O 1
ATOM 1181 N N . LEU A 1 149 ? -6.163 13.986 3.543 1.00 92.25 149 LEU A N 1
ATOM 1182 C CA . LEU A 1 149 ? -5.998 15.063 4.525 1.00 92.25 149 LEU A CA 1
ATOM 1183 C C . LEU A 1 149 ? -4.602 15.057 5.160 1.00 92.25 149 LEU A C 1
ATOM 1185 O O . LEU A 1 1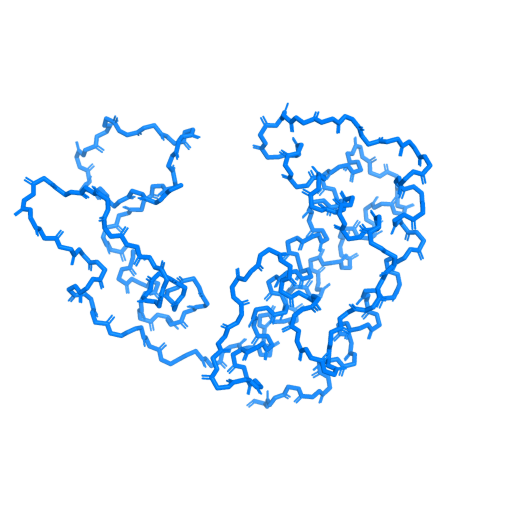49 ? -3.915 16.072 5.134 1.00 92.25 149 LEU A O 1
ATOM 1189 N N . ALA A 1 150 ? -4.141 13.907 5.659 1.00 90.88 150 ALA A N 1
ATOM 1190 C CA . ALA A 1 150 ? -2.868 13.801 6.373 1.00 90.88 150 ALA A CA 1
ATOM 1191 C C . ALA A 1 150 ? -1.631 14.052 5.493 1.00 90.88 150 ALA A C 1
ATOM 1193 O O . ALA A 1 150 ? -0.573 14.388 6.012 1.00 90.88 150 ALA A O 1
ATOM 1194 N N . SER A 1 151 ? -1.735 13.874 4.173 1.00 85.06 151 SER A N 1
ATOM 1195 C CA . SER A 1 151 ? -0.577 13.989 3.271 1.00 85.06 151 SER A CA 1
ATOM 1196 C C . SER A 1 151 ? -0.539 15.240 2.418 1.00 85.06 151 SER A C 1
ATOM 1198 O O . SER A 1 151 ? 0.532 15.634 1.970 1.00 85.06 151 SER A O 1
ATOM 1200 N N . ARG A 1 152 ? -1.703 15.818 2.132 1.00 82.50 152 ARG A N 1
ATOM 1201 C CA . ARG A 1 152 ? -1.831 16.968 1.238 1.00 82.50 152 ARG A CA 1
ATOM 1202 C C . ARG A 1 152 ? -2.484 18.161 1.920 1.00 82.50 152 ARG A C 1
ATOM 1204 O O . ARG A 1 152 ? -2.471 19.236 1.342 1.00 82.50 152 ARG A O 1
ATOM 1211 N N . GLY A 1 153 ? -3.078 17.983 3.103 1.00 84.06 153 GLY A N 1
ATOM 1212 C CA . GLY A 1 153 ? -3.824 19.042 3.786 1.00 84.06 153 GLY A CA 1
ATOM 1213 C C . GLY A 1 153 ? -5.070 19.504 3.024 1.00 84.06 153 GLY A C 1
ATOM 1214 O O . GLY A 1 153 ? -5.575 20.586 3.297 1.00 84.06 153 GLY A O 1
ATOM 1215 N N . ILE A 1 154 ? -5.553 18.712 2.059 1.00 81.69 154 ILE A N 1
ATOM 1216 C CA . ILE A 1 154 ? -6.709 19.038 1.214 1.00 81.69 154 ILE A CA 1
ATOM 1217 C C . ILE A 1 154 ? -7.830 18.016 1.401 1.00 81.69 154 ILE A C 1
ATOM 1219 O O . ILE A 1 154 ? -7.566 16.839 1.654 1.00 81.69 154 ILE A O 1
ATOM 1223 N N . GLY A 1 155 ? -9.069 18.459 1.197 1.00 83.31 155 GLY A N 1
ATOM 1224 C CA . GLY A 1 155 ? -10.272 17.630 1.244 1.00 83.31 155 GLY A CA 1
ATOM 1225 C C . GLY A 1 155 ? -11.234 18.027 2.360 1.00 83.31 155 GLY A C 1
ATOM 1226 O O . GLY A 1 155 ? -10.914 18.845 3.223 1.00 83.31 155 GLY A O 1
ATOM 1227 N N . ASP A 1 156 ? -12.424 17.431 2.326 1.00 84.44 156 ASP A N 1
ATOM 1228 C CA . ASP A 1 156 ? -13.471 17.715 3.302 1.00 84.44 156 ASP A CA 1
ATOM 1229 C C . ASP A 1 156 ? -13.126 17.135 4.667 1.00 84.44 156 ASP A C 1
ATOM 1231 O O . ASP A 1 156 ? -12.732 15.965 4.780 1.00 84.44 156 ASP A O 1
ATOM 1235 N N . GLN A 1 157 ? -13.368 17.934 5.706 1.00 87.44 157 GLN A N 1
ATOM 1236 C CA . GLN A 1 157 ? -13.259 17.504 7.094 1.00 87.44 157 GLN A CA 1
ATOM 1237 C C . GLN A 1 157 ? -14.112 16.255 7.339 1.00 87.44 157 GLN A C 1
ATOM 1239 O O . GLN A 1 157 ? -15.212 16.100 6.802 1.00 87.44 157 GLN A O 1
ATOM 1244 N N . ILE A 1 158 ? -13.580 15.328 8.131 1.00 92.31 158 ILE A N 1
ATOM 1245 C CA . ILE A 1 158 ? -14.289 14.099 8.488 1.00 92.31 158 ILE A CA 1
ATOM 1246 C C . ILE A 1 158 ? -15.047 14.367 9.780 1.00 92.31 158 ILE A C 1
ATOM 1248 O O . ILE A 1 158 ? -14.457 14.767 10.784 1.00 92.31 158 ILE A O 1
ATOM 1252 N N . GLU A 1 159 ? -16.354 14.135 9.759 1.00 92.81 159 GLU A N 1
ATOM 1253 C CA . GLU A 1 159 ? -17.196 14.359 10.925 1.00 92.81 159 GLU A CA 1
ATOM 1254 C C . GLU A 1 159 ? -16.835 13.403 12.065 1.00 92.81 159 GLU A C 1
ATOM 1256 O O . GLU A 1 159 ? -16.502 12.234 11.852 1.00 92.81 159 GLU A O 1
ATOM 1261 N N . LYS A 1 160 ? -16.974 13.873 13.308 1.00 92.25 160 LYS A N 1
ATOM 1262 C CA . LYS A 1 160 ? -16.657 13.077 14.501 1.00 92.25 160 LYS A CA 1
ATOM 1263 C C . LYS A 1 160 ? -17.426 11.752 14.550 1.00 92.25 160 LYS A C 1
ATOM 1265 O O . LYS A 1 160 ? -16.869 10.740 14.962 1.00 92.25 160 LYS A O 1
ATOM 1270 N N . GLN A 1 161 ? -18.680 11.741 14.098 1.00 93.75 161 GLN A N 1
ATOM 1271 C CA . GLN A 1 161 ? -19.480 10.520 14.025 1.00 93.75 161 GLN A CA 1
ATOM 1272 C C . GLN A 1 161 ? -18.886 9.509 13.034 1.00 93.75 161 GLN A C 1
ATOM 1274 O O . GLN A 1 161 ? -18.750 8.338 13.374 1.00 93.75 161 GLN A O 1
ATOM 1279 N N . GLN A 1 162 ? -18.458 9.966 11.852 1.00 94.31 162 GLN A N 1
ATOM 1280 C CA . GLN A 1 162 ? -17.804 9.119 10.849 1.00 94.31 162 GLN A CA 1
ATOM 1281 C C . GLN A 1 162 ? -16.480 8.545 11.368 1.00 94.31 162 GLN A C 1
ATOM 1283 O O . GLN A 1 162 ? -16.199 7.362 11.164 1.00 94.31 162 GLN A O 1
ATOM 1288 N N . LEU A 1 163 ? -15.685 9.362 12.073 1.00 95.00 163 LEU A N 1
ATOM 1289 C CA . LEU A 1 163 ? -14.454 8.910 12.726 1.00 95.00 163 LEU A CA 1
ATOM 1290 C C . LEU A 1 163 ? -14.750 7.804 13.742 1.00 95.00 163 LEU A C 1
ATOM 1292 O O . LEU A 1 163 ? -14.145 6.739 13.665 1.00 95.00 163 LEU A O 1
ATOM 1296 N N . ASN A 1 164 ? -15.709 8.024 14.642 1.00 95.06 164 ASN A N 1
ATOM 1297 C CA . ASN A 1 164 ? -16.065 7.054 15.678 1.00 95.06 164 ASN A CA 1
ATOM 1298 C C . ASN A 1 164 ? -16.537 5.723 15.080 1.00 95.06 164 ASN A C 1
ATOM 1300 O O . ASN A 1 164 ? -16.001 4.678 15.437 1.00 95.06 164 ASN A O 1
ATOM 1304 N N . SER A 1 165 ? -17.460 5.755 14.114 1.00 95.25 165 SER A N 1
ATOM 1305 C CA . SER A 1 165 ? -17.929 4.535 13.444 1.00 95.25 165 SER A CA 1
ATOM 1306 C C . SER A 1 165 ? -16.803 3.804 12.702 1.00 95.25 165 SER A C 1
ATOM 1308 O O . SER A 1 165 ? -16.756 2.579 12.697 1.00 95.25 165 SER A O 1
ATOM 1310 N N . THR A 1 166 ? -15.848 4.537 12.120 1.00 97.12 166 THR A N 1
ATOM 1311 C CA . THR A 1 166 ? -14.670 3.927 11.479 1.00 97.12 166 THR A CA 1
ATOM 1312 C C . THR A 1 166 ? -13.739 3.275 12.505 1.00 97.12 166 THR A C 1
ATOM 1314 O O . THR A 1 166 ? -13.206 2.197 12.249 1.00 97.12 166 THR A O 1
ATOM 1317 N N . ILE A 1 167 ? -13.556 3.895 13.677 1.00 97.62 167 ILE A N 1
ATOM 1318 C CA . ILE A 1 167 ? -12.750 3.346 14.778 1.00 97.62 167 ILE A CA 1
ATOM 1319 C C . ILE A 1 167 ? -13.368 2.041 15.307 1.00 97.62 167 ILE A C 1
ATOM 1321 O O . ILE A 1 167 ? -12.645 1.074 15.554 1.00 97.62 167 ILE A O 1
ATOM 1325 N N . GLU A 1 168 ? -14.696 1.982 15.428 1.00 97.50 168 GLU A N 1
ATOM 1326 C CA . GLU A 1 168 ? -15.437 0.776 15.833 1.00 97.50 168 GLU A CA 1
ATOM 1327 C C . GLU A 1 168 ? -15.255 -0.396 14.853 1.00 97.50 168 GLU A C 1
ATOM 1329 O O . GLU A 1 168 ? -15.329 -1.560 15.249 1.00 97.50 168 GLU A O 1
ATOM 1334 N N . ASP A 1 169 ? -14.961 -0.106 13.584 1.00 97.75 169 ASP A N 1
ATOM 1335 C CA . ASP A 1 169 ? -14.729 -1.107 12.544 1.00 97.75 169 ASP A CA 1
ATOM 1336 C C . ASP A 1 169 ? -13.276 -1.615 12.468 1.00 97.75 169 ASP A C 1
ATOM 1338 O O . ASP A 1 169 ? -13.022 -2.641 11.829 1.00 97.75 169 ASP A O 1
ATOM 1342 N N . LEU A 1 170 ? -12.311 -0.973 13.139 1.00 98.25 170 LEU A N 1
ATOM 1343 C CA . LEU A 1 170 ? -10.897 -1.385 13.106 1.00 98.25 170 LEU A CA 1
ATOM 1344 C C . LEU A 1 170 ? -10.658 -2.846 13.522 1.00 98.25 170 LEU A C 1
ATOM 1346 O O . LEU A 1 170 ? -9.887 -3.528 12.839 1.00 98.25 170 LEU A O 1
ATOM 1350 N N . PRO A 1 171 ? -11.324 -3.396 14.559 1.00 98.31 171 PRO A N 1
ATOM 1351 C CA . PRO A 1 171 ? -11.185 -4.811 14.898 1.00 98.31 171 PRO A CA 1
ATOM 1352 C C . PRO A 1 171 ? -11.537 -5.752 13.736 1.00 98.31 171 PRO A C 1
ATOM 1354 O O . PRO A 1 171 ? -10.892 -6.788 13.578 1.00 98.31 171 PRO A O 1
ATOM 1357 N N . LYS A 1 172 ? -12.499 -5.383 12.876 1.00 98.38 172 LYS A N 1
ATOM 1358 C CA . LYS A 1 172 ? -12.872 -6.180 11.693 1.00 98.38 172 LYS A CA 1
ATOM 1359 C C . LYS A 1 172 ? -11.750 -6.194 10.658 1.00 98.38 172 LYS A C 1
ATOM 1361 O O . LYS A 1 172 ? -11.479 -7.239 10.068 1.00 98.38 172 LYS A O 1
ATOM 1366 N N . ILE A 1 173 ? -11.062 -5.065 10.468 1.00 98.44 173 ILE A N 1
ATOM 1367 C CA . ILE A 1 173 ? -9.881 -4.985 9.593 1.00 98.44 173 ILE A CA 1
ATOM 1368 C C . ILE A 1 173 ? -8.772 -5.870 10.151 1.00 98.44 173 ILE A C 1
ATOM 1370 O O . ILE A 1 173 ? -8.214 -6.689 9.423 1.00 98.44 173 ILE A O 1
ATOM 1374 N N . ARG A 1 174 ? -8.496 -5.773 11.454 1.00 98.56 174 ARG A N 1
ATOM 1375 C CA . ARG A 1 174 ? -7.434 -6.561 12.082 1.00 98.56 174 ARG A CA 1
ATOM 1376 C C . ARG A 1 174 ? -7.692 -8.064 12.015 1.00 98.56 174 ARG A C 1
ATOM 1378 O O . ARG A 1 174 ? -6.765 -8.831 11.743 1.00 98.56 174 ARG A O 1
ATOM 1385 N N . GLN A 1 175 ? -8.939 -8.480 12.237 1.00 98.31 175 GLN A N 1
ATOM 1386 C CA . GLN A 1 175 ? -9.371 -9.870 12.096 1.00 98.31 175 GLN A CA 1
ATOM 1387 C C . GLN A 1 175 ? -9.247 -10.345 10.644 1.00 98.31 175 GLN A C 1
ATOM 1389 O O . GLN A 1 175 ? -8.790 -11.460 10.393 1.00 98.31 175 GLN A O 1
ATOM 1394 N N . TRP A 1 176 ? -9.614 -9.498 9.678 1.00 98.44 176 TRP A N 1
ATOM 1395 C CA . TRP A 1 176 ? -9.419 -9.790 8.261 1.00 98.44 176 TRP A CA 1
ATOM 1396 C C . TRP A 1 176 ? -7.933 -9.993 7.927 1.00 98.44 176 TRP A C 1
ATOM 1398 O O . TRP A 1 176 ? -7.615 -11.015 7.322 1.00 98.44 176 TRP A O 1
ATOM 1408 N N . MET A 1 177 ? -7.032 -9.114 8.388 1.00 98.50 177 MET A N 1
ATOM 1409 C CA . MET A 1 177 ? -5.581 -9.278 8.203 1.00 98.50 177 MET A CA 1
ATOM 1410 C C . MET A 1 177 ? -5.088 -10.593 8.817 1.00 98.50 177 MET A C 1
ATOM 1412 O O . MET A 1 177 ? -4.404 -11.351 8.139 1.00 98.50 177 MET A O 1
ATOM 1416 N N . ALA A 1 178 ? -5.489 -10.911 10.056 1.00 97.69 178 ALA A N 1
ATOM 1417 C CA . ALA A 1 178 ? -5.094 -12.149 10.739 1.00 97.69 178 ALA A CA 1
ATOM 1418 C C . ALA A 1 178 ? -5.470 -13.405 9.938 1.00 97.69 178 ALA A C 1
ATOM 1420 O O . ALA A 1 178 ? -4.617 -14.240 9.652 1.00 97.69 178 ALA A O 1
ATOM 1421 N N . ARG A 1 179 ? -6.732 -13.492 9.504 1.00 97.12 179 ARG A N 1
ATOM 1422 C CA . ARG A 1 179 ? -7.240 -14.618 8.711 1.00 97.12 179 ARG A CA 1
ATOM 1423 C C . ARG A 1 179 ? -6.496 -14.780 7.386 1.00 97.12 179 ARG A C 1
ATOM 1425 O O . ARG A 1 179 ? -6.232 -15.897 6.961 1.00 97.12 179 ARG A O 1
ATOM 1432 N N . LEU A 1 180 ? -6.179 -13.680 6.698 1.00 96.94 180 LEU A N 1
ATOM 1433 C CA . LEU A 1 180 ? -5.409 -13.758 5.453 1.00 96.94 180 LEU A CA 1
A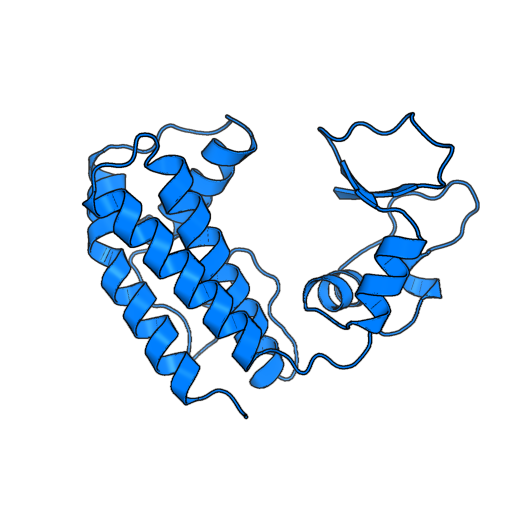TOM 1434 C C . LEU A 1 180 ? -3.957 -14.177 5.704 1.00 96.94 180 LEU A C 1
ATOM 1436 O O . LEU A 1 180 ? -3.370 -14.870 4.875 1.00 96.94 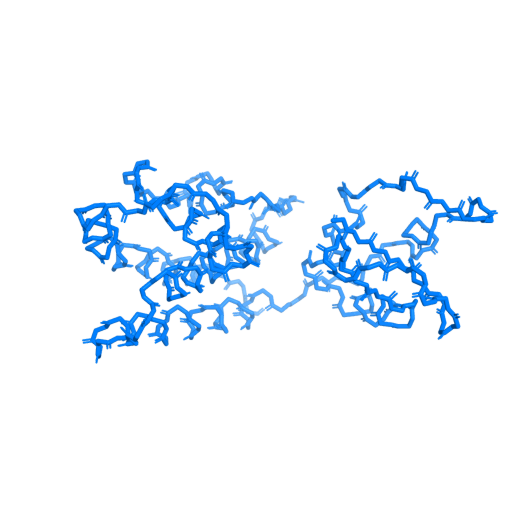180 LEU A O 1
ATOM 1440 N N . MET A 1 181 ? -3.404 -13.805 6.858 1.00 95.44 181 MET A N 1
ATOM 1441 C CA . MET A 1 181 ? -2.044 -14.143 7.265 1.00 95.44 181 MET A CA 1
ATOM 1442 C C . MET A 1 181 ? -1.830 -15.653 7.413 1.00 95.44 181 MET A C 1
ATOM 1444 O O . MET A 1 181 ? -0.779 -16.163 7.030 1.00 95.44 181 MET A O 1
ATOM 1448 N N . GLU A 1 182 ? -2.840 -16.377 7.901 1.00 92.69 182 GLU A N 1
ATOM 1449 C CA . GLU A 1 182 ? -2.835 -17.844 8.005 1.00 92.69 182 GLU A CA 1
ATOM 1450 C C . GLU A 1 182 ? -2.737 -18.532 6.636 1.00 92.69 182 GLU A C 1
ATOM 1452 O O . GLU A 1 182 ? -2.169 -19.616 6.523 1.00 92.69 182 GLU A O 1
ATOM 1457 N N . GLY A 1 183 ? -3.260 -17.893 5.586 1.00 87.75 183 GLY A N 1
ATOM 1458 C CA . GLY A 1 183 ? -3.262 -18.438 4.233 1.00 87.75 183 GLY A CA 1
ATOM 1459 C C . GLY A 1 183 ? -1.966 -18.215 3.453 1.00 87.75 183 GLY A C 1
ATOM 1460 O O . GLY A 1 183 ? -1.801 -18.838 2.406 1.00 87.75 183 GLY A O 1
ATOM 1461 N N . LEU A 1 184 ? -1.066 -17.332 3.897 1.00 88.31 184 LEU A N 1
ATOM 1462 C CA . LEU A 1 184 ? 0.146 -16.976 3.150 1.00 88.31 184 LEU A CA 1
ATOM 1463 C C . LEU A 1 184 ? 1.203 -18.081 3.198 1.00 88.31 184 LEU A C 1
ATOM 1465 O O . LEU A 1 184 ? 1.458 -18.676 4.249 1.00 88.31 184 LEU A O 1
ATOM 1469 N N . THR A 1 185 ? 1.829 -18.338 2.049 1.00 80.44 185 THR A N 1
ATOM 1470 C CA . THR A 1 185 ? 2.918 -19.316 1.938 1.00 80.44 185 THR A CA 1
ATOM 1471 C C . THR A 1 185 ? 4.149 -18.881 2.746 1.00 80.44 185 THR A C 1
ATOM 1473 O O . THR A 1 185 ? 4.319 -17.695 3.044 1.00 80.44 185 THR A O 1
ATOM 1476 N N . LEU A 1 186 ? 4.933 -19.865 3.206 1.00 60.94 186 LEU A N 1
ATOM 1477 C CA . LEU A 1 186 ? 6.176 -19.651 3.961 1.00 60.94 186 LEU A CA 1
ATOM 1478 C C . LEU A 1 186 ? 7.303 -19.152 3.057 1.00 60.94 186 LEU A C 1
ATOM 1480 O O . LEU A 1 186 ? 7.396 -19.656 1.916 1.00 60.94 186 LEU A O 1
#

Sequence (186 aa):
MLAVIGENDRNVSEMNFSIYSQDKLKAIWREGNPFAWHLHLESAMVFTSDGTDIIDSLGEPSKYSRARADCLNFIDLFDSATTSIRMGTNSIHFELSTIFIAARNFAICYSFDKKSRPVFSRQAPLLLGEHSLRLPPTSYSTLERARILASRGIGDQIEKQQLNSTIEDLPKIRQWMARLMEGLTL

Secondary structure (DSSP, 8-state):
-EEEE-TT---S-TTT-EEEEHHHHHHHHHHT-HHHHHHHHH------SSS--HHHHT-SPPPP--HHHHHHHHHHHHHHHHHHHHTT-S-HHHHHHHHHHHHHHHHHHHHHHHSSS----TTGGG-SGGG-----HHHHHHHHHHHHHHHHS-SPPPPHHHHHHHHHHHHHHHHHHHHHHHHS--

Radius of gyration: 18.08 Å; chains: 1; bounding box: 42×41×50 Å

Foldseek 3Di:
DADEDDPPDDPDDPLVHDYDYLVRLLVCLAQQDLVLVCCLPPNDDPDDPPPDDSNVVSPHGDQHDCLLVLLVVLLVQLVVLLVCVVVPHPQLLVSLLSNLVSLLVNLQSLCSQPPPDGDNDSLSQQPPVVLHQDDDPLLSVSSVQSNCCVPPVDDDDDDPVSSVRNSVCSVSSSVSSVVSSVVGDD